Protein AF-X0WAD5-F1 (afdb_monomer_lite)

pLDDT: mean 84.79, std 13.1, range [37.0, 97.88]

Radius of gyration: 29.1 Å; chains: 1; bounding box: 69×42×78 Å

Sequence (259 aa):
EVLRYDKGRVKQIPCGVGRLNVRPGRWYQFKAAAVEQMILGKIWPANAEEPPWQLRLRTPDRRAGRVGLIAQDASRVEFRNVRILSGARVEALRRRMVGEREAHRMQLRRTITLQLKPTPFVHRTARGPARRIDLRTVARRKPEPVGGTLSIRFGDTSQTRTVKTSDFVDGVYPLLVPEPSAPTKLRVGFDTSIEKRLEARCRVEPVRKWTFYMTPHTHYDIGYTHPQDEVIERLSRDMDTAQQYCDQTADWPVESRYR

Secondary structure (DSSP, 8-state):
-EEEEETTEEEEE---SS-----TT--EEEEEEEETTEEEEEEEETTSPPPSP-EEEE-S------------SS------S-----THHHHHHHHHHHHHHHHHHHHHHHH-EEEEEEEEEEEEETTEEEEEEEE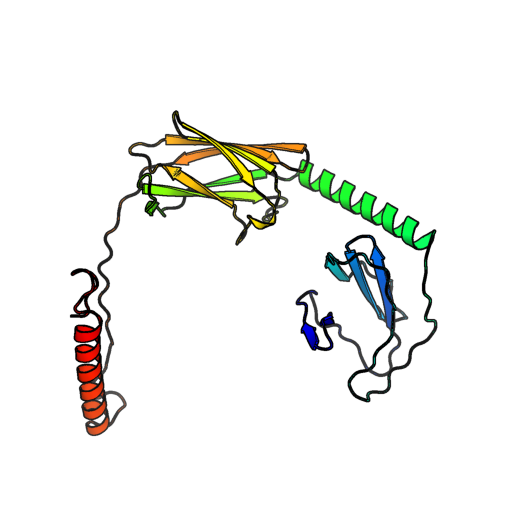EEEETTEE----EEEEEEETTEEEEEEE-GGG-BTTBEEEEEEPPSS-EEEEEEEEETTS-EEEEEEEEPPPPPPPPP--------TTSSS-HHHHHHHHHHHHHHHHHHHHHTTTS-GGGS--

InterPro domains:
  IPR011330 Glycoside hydrolase/deacetylase, beta/alpha-barrel [SSF88713] (200-247)

Organism: NCBI:txid412755

Foldseek 3Di:
DDWDQDPNDTDDDPWFDDDPPDDPPFDKDKDWDDAAQWIFIDIDGPPDDDDPTGTIDGHPDPDDDDDDDDDDPPDDDDDPPDDDDDDPVSVVVNVVVVVVVVVVLVLLLVFKAKDKDWDLDWDQDPVGTWTKIWIFIDGPNAGDQWWFKKWKDKAPDIDIDTDDSVCCPPRTNIDIDHQDPAWIKIKIWTCTPSRHIHIDIDIDGHDDDDDDQDADDDDDDQPDPDDNVVVVVVVVVVVVVLVVQQVVCVPPPPSPGRD

Structure (mmCIF, N/CA/C/O backbone):
data_AF-X0WAD5-F1
#
_entry.id   AF-X0WAD5-F1
#
loop_
_atom_site.group_PDB
_atom_site.id
_atom_site.type_symbol
_atom_site.label_atom_id
_atom_site.label_alt_id
_atom_site.label_comp_id
_atom_site.label_asym_id
_atom_site.label_entity_id
_atom_site.label_seq_id
_atom_site.pdbx_PDB_ins_code
_atom_site.Cartn_x
_atom_site.Cartn_y
_atom_site.Cartn_z
_atom_site.occupancy
_atom_site.B_iso_or_equiv
_atom_site.auth_seq_id
_atom_site.auth_comp_id
_atom_site.auth_asym_id
_atom_site.auth_atom_id
_atom_site.pdbx_PDB_model_num
ATOM 1 N N . GLU A 1 1 ? -23.877 2.023 10.053 1.00 47.06 1 GLU A N 1
ATOM 2 C CA . GLU A 1 1 ? -23.143 2.934 9.152 1.00 47.06 1 GLU A CA 1
ATOM 3 C C . GLU A 1 1 ? -22.900 4.243 9.883 1.00 47.06 1 GLU A C 1
ATOM 5 O O . GLU A 1 1 ? -23.770 4.651 10.644 1.00 47.06 1 GLU A O 1
ATOM 10 N N . VAL A 1 2 ? -21.723 4.855 9.743 1.00 47.31 2 VAL A N 1
ATOM 11 C CA . VAL A 1 2 ? -21.451 6.161 10.362 1.00 47.31 2 VAL A CA 1
ATOM 12 C C . VAL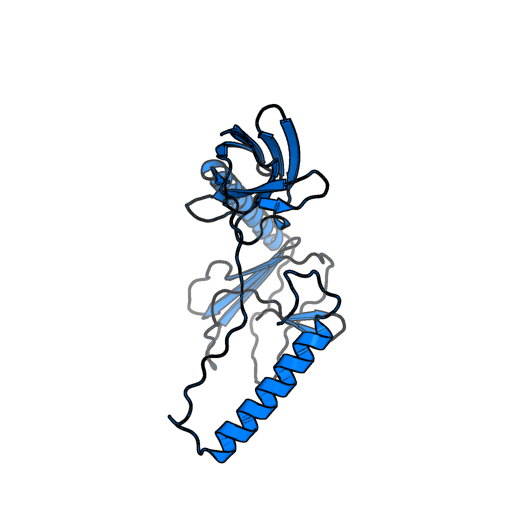 A 1 2 ? -21.715 7.236 9.324 1.00 47.31 2 VAL A C 1
ATOM 14 O O . VAL A 1 2 ? -21.087 7.253 8.266 1.00 47.31 2 VAL A O 1
ATOM 17 N N . LEU A 1 3 ? -22.647 8.129 9.631 1.00 53.28 3 LEU A N 1
ATOM 18 C CA . LEU A 1 3 ? -22.983 9.264 8.786 1.00 53.28 3 LEU A CA 1
ATOM 19 C C . LEU A 1 3 ? -22.221 10.489 9.292 1.00 53.28 3 LEU A C 1
ATOM 21 O O . LEU A 1 3 ? -22.352 10.871 10.455 1.00 53.28 3 LEU A O 1
ATOM 25 N N . ARG A 1 4 ? -21.420 11.114 8.429 1.00 47.03 4 ARG A N 1
ATOM 26 C CA . ARG A 1 4 ? -20.858 12.442 8.687 1.00 47.03 4 ARG A CA 1
ATOM 27 C C . ARG A 1 4 ? -21.721 13.470 7.981 1.00 47.03 4 ARG A C 1
ATOM 29 O O . ARG A 1 4 ? -21.827 13.444 6.762 1.00 47.03 4 ARG A O 1
ATOM 36 N N . TYR A 1 5 ? -22.287 14.395 8.738 1.00 46.84 5 TYR A N 1
ATOM 37 C CA . TYR A 1 5 ? -23.019 15.524 8.180 1.00 46.84 5 TYR A CA 1
ATOM 38 C C . TYR A 1 5 ? -22.043 16.680 7.946 1.00 46.84 5 TYR A C 1
ATOM 40 O O . TYR A 1 5 ? -21.378 17.136 8.874 1.00 46.84 5 TYR A O 1
ATOM 48 N N . ASP A 1 6 ? -21.920 17.123 6.699 1.00 44.12 6 ASP A N 1
ATOM 49 C CA . ASP A 1 6 ? -21.079 18.251 6.291 1.00 44.12 6 ASP A CA 1
ATOM 50 C C . ASP A 1 6 ? -21.943 19.205 5.461 1.00 44.12 6 ASP A C 1
ATOM 52 O O . ASP A 1 6 ? -22.484 18.809 4.428 1.00 44.12 6 ASP A O 1
ATOM 56 N N . LYS A 1 7 ? -22.144 20.435 5.954 1.00 53.06 7 LYS A N 1
ATOM 57 C CA . LYS A 1 7 ? -23.034 21.448 5.348 1.00 53.06 7 LYS A CA 1
ATOM 58 C C . LYS A 1 7 ? -24.441 20.917 5.010 1.00 53.06 7 LYS A C 1
ATOM 60 O O . LYS A 1 7 ? -24.961 21.156 3.926 1.00 53.06 7 LYS A O 1
ATOM 65 N N . GLY A 1 8 ? -25.038 20.146 5.921 1.00 43.25 8 GLY A N 1
ATOM 66 C CA . GLY A 1 8 ? -26.386 19.587 5.746 1.00 43.25 8 GLY A CA 1
ATOM 67 C C . GLY A 1 8 ? -26.482 18.389 4.792 1.00 43.25 8 GLY A C 1
ATOM 68 O O . GLY A 1 8 ? -27.574 17.866 4.602 1.00 43.25 8 GLY A O 1
ATOM 69 N N . ARG A 1 9 ? -25.369 17.909 4.218 1.00 37.00 9 ARG A N 1
ATOM 70 C CA . ARG A 1 9 ? -25.341 16.697 3.385 1.00 37.00 9 ARG A CA 1
ATOM 71 C C . ARG A 1 9 ? -24.736 15.520 4.141 1.00 37.00 9 ARG A C 1
ATOM 73 O O . ARG A 1 9 ? -23.703 15.656 4.800 1.00 37.00 9 ARG A O 1
ATOM 80 N N . VAL A 1 10 ? -25.371 14.356 4.012 1.00 41.31 10 VAL A N 1
ATOM 81 C CA . VAL A 1 10 ? -24.862 13.082 4.527 1.00 41.31 10 VAL A CA 1
ATOM 82 C C . VAL A 1 10 ? -23.692 12.629 3.656 1.00 41.31 10 VAL A C 1
ATOM 84 O O . VAL A 1 10 ? -23.857 12.366 2.470 1.00 41.31 10 VAL A O 1
ATOM 87 N N . LYS A 1 11 ? -22.505 12.509 4.247 1.00 46.09 11 LYS A N 1
ATOM 88 C CA . LYS A 1 11 ? -21.377 11.764 3.684 1.00 46.09 11 LYS A CA 1
ATOM 89 C C . LYS A 1 11 ? -21.250 10.451 4.447 1.00 46.09 11 LYS A C 1
ATOM 91 O O . LYS A 1 11 ? -20.988 10.442 5.651 1.00 46.09 11 LYS A O 1
ATOM 96 N N . GLN A 1 12 ? -21.463 9.344 3.748 1.00 45.22 12 GLN A N 1
ATOM 97 C CA . GLN A 1 12 ? -21.314 8.005 4.307 1.00 45.22 12 GLN A CA 1
ATOM 98 C C . GLN A 1 12 ? -19.826 7.743 4.572 1.00 45.22 12 GLN A C 1
ATOM 100 O O . GLN A 1 12 ? -18.990 7.968 3.696 1.00 45.22 12 GLN A O 1
ATOM 105 N N . ILE A 1 13 ? -19.477 7.304 5.782 1.00 47.50 13 ILE A N 1
ATOM 106 C CA . ILE A 1 13 ? -18.117 6.853 6.081 1.00 47.50 13 ILE A CA 1
ATOM 107 C C . ILE A 1 13 ? -18.117 5.318 6.062 1.00 47.50 13 ILE A C 1
ATOM 109 O O . ILE A 1 13 ? -18.780 4.705 6.908 1.00 47.50 13 ILE A O 1
ATOM 113 N N . PRO A 1 14 ? -17.379 4.676 5.137 1.00 42.91 14 PRO A N 1
ATOM 114 C CA . PRO A 1 14 ? -17.225 3.230 5.131 1.00 42.91 14 PRO A CA 1
ATOM 115 C C . PRO A 1 14 ? -16.307 2.827 6.288 1.00 42.91 14 PRO A C 1
ATOM 117 O O . PRO A 1 14 ? -15.083 2.858 6.185 1.00 42.91 14 PRO A O 1
ATOM 120 N N . CYS A 1 15 ? -16.886 2.484 7.434 1.00 43.97 15 CYS A N 1
ATOM 121 C CA . CYS A 1 15 ? -16.135 1.894 8.537 1.00 43.97 15 CYS A CA 1
ATOM 122 C C . CYS A 1 15 ? -17.030 1.012 9.415 1.00 43.97 15 CYS A C 1
ATOM 124 O O . CYS A 1 15 ? -18.004 1.479 10.008 1.00 43.97 15 CYS A O 1
ATOM 126 N N . GLY A 1 16 ? -16.654 -0.265 9.504 1.00 44.69 16 GLY A N 1
ATOM 127 C CA . GLY A 1 16 ? -17.266 -1.286 10.352 1.00 44.69 16 GLY A CA 1
ATOM 128 C C . GLY A 1 16 ? -17.241 -2.657 9.674 1.00 44.69 16 GLY A C 1
ATOM 129 O O . GLY A 1 16 ? -17.675 -2.789 8.535 1.00 44.69 16 GLY A O 1
ATOM 130 N N . VAL A 1 17 ? -16.724 -3.676 10.363 1.00 41.09 17 VAL A N 1
ATOM 131 C CA . VAL A 1 17 ? -16.872 -5.077 9.945 1.00 41.09 17 VAL A CA 1
ATOM 132 C C . VAL A 1 17 ? -18.192 -5.582 10.530 1.00 41.09 17 VAL A C 1
ATOM 134 O O . VAL A 1 17 ? -18.341 -5.621 11.748 1.00 41.09 17 VAL A O 1
ATOM 137 N N . GLY A 1 18 ? -19.139 -5.956 9.666 1.00 48.12 18 GLY A N 1
ATOM 138 C CA . GLY A 1 18 ? -20.384 -6.633 10.043 1.00 48.12 18 GLY A CA 1
ATOM 139 C C . GLY A 1 18 ? -21.646 -5.766 9.966 1.00 48.12 18 GLY A C 1
ATOM 140 O O . GLY A 1 18 ? -21.688 -4.634 10.448 1.00 48.12 18 GLY A O 1
ATOM 141 N N . ARG A 1 19 ? -22.713 -6.329 9.382 1.00 51.28 19 ARG A N 1
ATOM 142 C CA . ARG A 1 19 ? -24.077 -5.807 9.536 1.00 51.28 19 ARG A CA 1
ATOM 143 C C . ARG A 1 19 ? -24.474 -5.948 11.006 1.00 51.28 19 ARG A C 1
ATOM 145 O O . ARG A 1 19 ? -24.402 -7.038 11.571 1.00 51.28 19 ARG A O 1
ATOM 152 N N . LEU A 1 20 ? -24.890 -4.850 11.630 1.00 59.28 20 LEU A N 1
ATOM 153 C CA . LEU A 1 20 ? -25.487 -4.883 12.961 1.00 59.28 20 LEU A CA 1
ATOM 154 C C . LEU A 1 20 ? -26.857 -5.566 12.850 1.00 59.28 20 LEU A C 1
ATOM 156 O O . LEU A 1 20 ? -27.808 -4.955 12.375 1.00 59.28 20 LEU A O 1
ATOM 160 N N . ASN A 1 21 ? -26.952 -6.835 13.260 1.00 64.06 21 ASN A N 1
ATOM 161 C CA . ASN A 1 21 ? -28.200 -7.613 13.297 1.00 64.06 21 ASN A CA 1
ATOM 162 C C . ASN A 1 21 ? -29.118 -7.139 14.444 1.00 64.06 21 ASN A C 1
ATOM 164 O O . ASN A 1 21 ? -29.381 -7.862 15.410 1.00 64.06 21 ASN A O 1
ATOM 168 N N . VAL A 1 22 ? -29.578 -5.891 14.361 1.00 74.75 22 VAL A N 1
ATOM 169 C CA . VAL A 1 22 ? -30.567 -5.315 15.276 1.00 74.75 22 VAL A CA 1
ATOM 170 C C . VAL A 1 22 ? -31.945 -5.860 14.900 1.00 74.75 22 VAL A C 1
ATOM 172 O O . VAL A 1 22 ? -32.314 -5.863 13.730 1.00 74.75 22 VAL A O 1
ATOM 175 N N . ARG A 1 23 ? -32.700 -6.351 15.885 1.00 78.50 23 ARG A N 1
ATOM 176 C CA . ARG A 1 23 ? -34.057 -6.875 15.702 1.00 78.50 23 ARG A CA 1
ATOM 177 C C . ARG A 1 23 ? -35.067 -5.921 16.346 1.00 78.50 23 ARG A C 1
ATOM 179 O O . ARG A 1 23 ? -34.831 -5.514 17.488 1.00 78.50 23 ARG A O 1
ATOM 186 N N . PRO A 1 24 ? -36.183 -5.597 15.670 1.00 82.56 24 PRO A N 1
ATOM 187 C CA . PRO A 1 24 ? -37.273 -4.834 16.271 1.00 82.56 24 PRO A CA 1
ATOM 188 C C . PRO A 1 24 ? -37.770 -5.462 17.582 1.00 82.56 24 PRO A C 1
ATOM 190 O O . PRO A 1 24 ? -37.699 -6.679 17.766 1.00 82.56 24 PRO A O 1
ATOM 193 N N . GLY A 1 25 ? -38.254 -4.629 18.506 1.00 85.50 25 GLY A N 1
ATOM 194 C CA . GLY A 1 25 ? -38.826 -5.079 19.783 1.00 85.50 25 GLY A CA 1
ATOM 195 C C . GLY A 1 25 ? -37.815 -5.570 20.829 1.00 85.50 25 GLY A C 1
ATOM 196 O O . GLY A 1 25 ? -38.220 -6.060 21.879 1.00 85.50 25 GLY A O 1
ATOM 197 N N . ARG A 1 26 ? -36.504 -5.446 20.581 1.00 87.38 26 ARG A N 1
ATOM 198 C CA . ARG A 1 26 ? -35.456 -5.783 21.557 1.00 87.38 26 ARG A CA 1
ATOM 199 C C . ARG A 1 26 ? -34.723 -4.543 22.050 1.00 87.38 26 ARG A C 1
ATOM 201 O O . ARG A 1 26 ? -34.472 -3.613 21.290 1.00 87.38 26 ARG A O 1
ATOM 208 N N . TRP A 1 27 ? -34.325 -4.570 23.319 1.00 90.81 27 TRP A N 1
ATOM 209 C CA . TRP A 1 27 ? -33.474 -3.540 23.906 1.00 90.81 27 TRP A CA 1
ATOM 210 C C . TRP A 1 27 ? -32.004 -3.779 23.578 1.00 90.81 27 TRP A C 1
ATOM 212 O O . TRP A 1 27 ? -31.492 -4.897 23.688 1.00 90.81 27 TRP A O 1
ATOM 222 N N . TYR A 1 28 ? -31.316 -2.694 23.239 1.00 89.56 28 TYR A N 1
ATOM 223 C CA . TYR A 1 28 ? -29.885 -2.674 22.971 1.00 89.56 28 TYR A CA 1
ATOM 224 C C . TYR A 1 28 ? -29.211 -1.626 23.851 1.00 89.56 28 TYR A C 1
ATOM 226 O O . TYR A 1 28 ? -29.763 -0.555 24.100 1.00 89.56 28 TYR A O 1
ATOM 234 N N . GLN A 1 29 ? -28.002 -1.931 24.307 1.00 90.19 29 GLN A N 1
ATOM 235 C CA . GLN A 1 29 ? -27.114 -0.958 24.922 1.00 90.19 29 GLN A CA 1
ATOM 236 C C . GLN A 1 29 ? -26.198 -0.374 23.853 1.00 90.19 29 GLN A C 1
ATOM 238 O O . GLN A 1 29 ? -25.637 -1.101 23.034 1.00 90.19 29 GLN A O 1
ATOM 243 N N . PHE A 1 30 ? -26.042 0.946 23.875 1.00 89.06 30 PHE A N 1
ATOM 244 C CA . PHE A 1 30 ? -25.146 1.684 22.996 1.00 89.06 30 PHE A CA 1
ATOM 245 C C . PHE A 1 30 ? -24.159 2.483 23.838 1.00 89.06 30 PHE A C 1
ATOM 247 O O . PHE A 1 30 ? -24.535 3.144 24.808 1.00 89.06 30 PHE A O 1
ATOM 254 N N . LYS A 1 31 ? -22.886 2.444 23.450 1.00 88.75 31 LYS A N 1
ATOM 255 C CA . LYS A 1 31 ? -21.839 3.266 24.052 1.00 88.75 31 LYS A CA 1
ATOM 256 C C . LYS A 1 31 ? -21.021 3.897 22.940 1.00 88.75 31 LYS A C 1
ATOM 258 O O . LYS A 1 31 ? -20.493 3.195 22.078 1.00 88.75 31 LYS A O 1
ATOM 263 N N . ALA A 1 32 ? -20.884 5.214 22.999 1.00 88.69 32 ALA A N 1
ATOM 264 C CA . ALA A 1 32 ? -19.974 5.967 22.157 1.00 88.69 32 ALA A CA 1
ATOM 265 C C . ALA A 1 32 ? -19.076 6.852 23.013 1.00 88.69 32 ALA A C 1
ATOM 267 O O . ALA A 1 32 ? -19.468 7.303 24.089 1.00 88.69 32 ALA A O 1
ATOM 268 N N . ALA A 1 33 ? -17.862 7.082 22.531 1.00 86.44 33 ALA A N 1
ATOM 269 C CA . ALA A 1 33 ? -16.912 7.968 23.177 1.00 86.44 33 ALA A CA 1
ATOM 270 C C . ALA A 1 33 ? -16.134 8.760 22.130 1.00 86.44 33 ALA A C 1
ATOM 272 O O . ALA A 1 33 ? -15.650 8.191 21.154 1.00 86.44 33 ALA A O 1
ATOM 273 N N . ALA A 1 34 ? -15.985 10.060 22.365 1.00 85.56 34 ALA A N 1
ATOM 274 C CA . ALA A 1 34 ? -15.072 10.916 21.624 1.00 85.56 34 ALA A CA 1
ATOM 275 C C . ALA A 1 34 ? -13.860 11.201 22.517 1.00 85.56 34 ALA A C 1
ATOM 277 O O . ALA A 1 34 ? -13.979 11.858 23.550 1.00 85.56 34 ALA A O 1
ATOM 278 N N . VAL A 1 35 ? -12.700 10.667 22.143 1.00 82.44 35 VAL A N 1
ATOM 279 C CA . VAL A 1 35 ? -11.446 10.840 22.881 1.00 82.44 35 VAL A CA 1
ATOM 280 C C . VAL A 1 35 ? -10.390 11.347 21.909 1.00 82.44 35 VAL A C 1
ATOM 282 O O . VAL A 1 35 ? -9.968 10.632 21.002 1.00 82.44 35 VAL A O 1
ATOM 285 N N . GLU A 1 36 ? -9.957 12.593 22.104 1.00 81.44 36 GLU A N 1
ATOM 286 C CA . GLU A 1 36 ? -8.996 13.283 21.232 1.00 81.44 36 GLU A CA 1
ATOM 287 C C . GLU A 1 36 ? -9.480 13.369 19.774 1.00 81.44 36 GLU A C 1
ATOM 289 O O . GLU A 1 36 ? -10.379 14.142 19.471 1.00 81.44 36 GLU A O 1
ATOM 294 N N . GLN A 1 37 ? -8.865 12.597 18.875 1.00 83.50 37 GLN A N 1
ATOM 295 C CA . GLN A 1 37 ? -9.204 12.489 17.456 1.00 83.50 37 GLN A CA 1
ATOM 296 C C . GLN A 1 37 ? -9.945 11.185 17.143 1.00 83.50 37 GLN A C 1
ATOM 298 O O . GLN A 1 37 ? -10.082 10.832 15.978 1.00 83.50 37 GLN A O 1
ATOM 303 N N . MET A 1 38 ? -10.355 10.408 18.146 1.00 82.62 38 MET A N 1
ATOM 304 C CA . MET A 1 38 ? -10.996 9.111 17.945 1.00 82.62 38 MET A CA 1
ATOM 305 C C . MET A 1 38 ? -12.450 9.149 18.392 1.00 82.62 38 MET A C 1
ATOM 307 O O . MET A 1 38 ? -12.748 9.511 19.527 1.00 82.62 38 MET A O 1
ATOM 311 N N . ILE A 1 39 ? -13.337 8.694 17.515 1.00 86.31 39 ILE A N 1
ATOM 312 C CA . ILE A 1 39 ? -14.713 8.337 17.837 1.00 86.31 39 ILE A CA 1
ATOM 313 C C . ILE A 1 39 ? -14.770 6.816 17.935 1.00 86.31 39 ILE A C 1
ATOM 315 O O . ILE A 1 39 ? -14.427 6.095 16.995 1.00 86.31 39 ILE A O 1
ATOM 319 N N . LEU A 1 40 ? -15.180 6.334 19.097 1.00 84.25 40 LEU A N 1
ATOM 320 C CA . LEU A 1 40 ? -15.399 4.928 19.382 1.00 84.25 40 LEU A CA 1
ATOM 321 C C . LEU A 1 40 ? -16.894 4.676 19.501 1.00 84.25 40 LEU A C 1
ATOM 323 O O . LEU A 1 40 ? -17.618 5.501 20.057 1.00 84.25 40 LEU A O 1
ATOM 327 N N . GLY A 1 41 ? -17.347 3.528 19.013 1.00 86.31 41 GLY A N 1
ATOM 328 C CA . GLY A 1 41 ? -18.746 3.129 19.101 1.00 86.31 41 GLY A CA 1
ATOM 329 C C . GLY A 1 41 ? -18.893 1.628 19.285 1.00 86.31 41 GLY A C 1
ATOM 330 O O . GLY A 1 41 ? -18.064 0.843 18.817 1.00 86.31 41 GLY A O 1
ATOM 331 N N . LYS A 1 42 ? -19.945 1.231 19.989 1.00 85.44 42 LYS A N 1
ATOM 332 C CA . LYS A 1 42 ? -20.390 -0.157 20.082 1.00 85.44 42 LYS A CA 1
ATOM 333 C C . LYS A 1 42 ? -21.853 -0.229 20.484 1.00 85.44 42 LYS A C 1
ATOM 335 O O . LYS A 1 42 ? -22.358 0.647 21.189 1.00 85.44 42 LYS A O 1
ATOM 340 N N . ILE A 1 43 ? -22.499 -1.297 20.047 1.00 86.88 43 ILE A N 1
ATOM 341 C CA . ILE A 1 43 ? -23.882 -1.620 20.369 1.00 86.88 43 ILE A CA 1
ATOM 342 C C . ILE A 1 43 ? -24.016 -3.132 20.568 1.00 86.88 43 ILE A C 1
ATOM 344 O O . ILE A 1 43 ? -23.361 -3.919 19.881 1.00 86.88 43 ILE A O 1
ATOM 348 N N . TRP A 1 44 ? -24.827 -3.545 21.535 1.00 87.25 44 TRP A N 1
ATOM 349 C CA . TRP A 1 44 ? -25.046 -4.956 21.854 1.00 87.25 44 TRP A CA 1
ATOM 350 C C . TRP A 1 44 ? -26.420 -5.170 22.504 1.00 87.25 44 TRP A C 1
ATOM 352 O O . TRP A 1 44 ? -27.010 -4.203 22.992 1.00 87.25 44 TRP A O 1
ATOM 362 N N . PRO A 1 45 ? -26.978 -6.395 22.487 1.00 87.81 45 PRO A N 1
ATOM 363 C CA . PRO A 1 45 ? -28.227 -6.699 23.186 1.00 87.81 45 PRO A CA 1
ATOM 364 C C . PRO A 1 45 ? -28.132 -6.373 24.680 1.00 87.81 45 PRO A C 1
ATOM 366 O O . PRO A 1 45 ? -27.108 -6.636 25.305 1.00 87.81 45 PRO A O 1
ATOM 369 N N . ALA A 1 46 ? -29.196 -5.827 25.272 1.00 88.88 46 ALA A N 1
ATOM 370 C CA . ALA A 1 46 ? -29.160 -5.361 26.662 1.00 88.88 46 ALA A CA 1
ATOM 371 C C . ALA A 1 46 ? -28.916 -6.468 27.705 1.00 88.88 46 ALA A C 1
ATOM 373 O O . ALA A 1 46 ? -28.503 -6.160 28.819 1.00 88.88 46 ALA A O 1
ATOM 374 N N . ASN A 1 47 ? -29.158 -7.725 27.334 1.00 89.12 47 ASN A N 1
ATOM 375 C CA . ASN A 1 47 ? -28.950 -8.925 28.141 1.00 89.12 47 ASN A CA 1
ATOM 376 C C . ASN A 1 47 ? -27.642 -9.673 27.816 1.00 89.12 47 ASN A C 1
ATOM 378 O O . ASN A 1 47 ? -27.463 -10.798 28.270 1.00 89.12 47 ASN A O 1
ATOM 382 N N . ALA A 1 48 ? -26.758 -9.089 27.004 1.00 86.38 48 ALA A N 1
ATOM 383 C CA . ALA A 1 48 ? -25.474 -9.676 26.640 1.00 86.38 48 ALA A CA 1
ATOM 384 C C . ALA A 1 48 ? -24.306 -8.947 27.319 1.00 86.38 48 ALA A C 1
ATOM 386 O O . ALA A 1 48 ? -24.428 -7.794 27.745 1.00 86.38 48 ALA A O 1
ATOM 387 N N . GLU A 1 49 ? -23.155 -9.616 27.380 1.00 84.56 49 GLU A N 1
ATOM 388 C CA . GLU A 1 49 ? -21.915 -9.026 27.879 1.00 84.56 49 GLU A CA 1
ATOM 389 C C . GLU A 1 49 ? -21.439 -7.876 26.972 1.00 84.56 49 GLU A C 1
ATOM 391 O O . GLU A 1 49 ? -21.605 -7.909 25.748 1.00 84.56 49 GLU A O 1
ATOM 396 N N . GLU A 1 50 ? -20.858 -6.835 27.575 1.00 85.12 50 GLU A N 1
ATOM 397 C CA . GLU A 1 50 ? -20.373 -5.662 26.849 1.00 85.12 50 GLU A CA 1
ATOM 398 C C . GLU A 1 50 ? -19.183 -6.038 25.940 1.00 85.12 50 GLU A C 1
ATOM 400 O O . GLU A 1 50 ? -18.108 -6.374 26.442 1.00 85.12 50 GLU A O 1
ATOM 405 N N . PRO A 1 51 ? -19.303 -5.914 24.604 1.00 78.94 51 PRO A N 1
ATOM 406 C CA . PRO A 1 51 ? -18.232 -6.304 23.702 1.00 78.94 51 PRO A CA 1
ATOM 407 C C . PRO A 1 51 ? -17.084 -5.277 23.696 1.00 78.94 51 PRO A C 1
ATOM 409 O O . PRO A 1 51 ? -17.241 -4.121 24.134 1.00 78.94 51 PRO A O 1
ATOM 412 N N . PRO A 1 52 ? -15.928 -5.644 23.110 1.00 76.94 52 PRO A N 1
ATOM 413 C CA . PRO A 1 52 ? -14.908 -4.683 22.706 1.00 76.94 52 PRO A CA 1
ATOM 414 C C . PRO A 1 52 ? -15.468 -3.594 21.775 1.00 76.94 52 PRO A C 1
ATOM 416 O O . PRO A 1 52 ? -16.555 -3.714 21.209 1.00 76.94 52 PRO A O 1
ATOM 419 N N . TRP A 1 53 ? -14.717 -2.505 21.596 1.00 81.31 53 TRP A N 1
ATOM 420 C CA . TRP A 1 53 ? -15.089 -1.441 20.658 1.00 81.31 53 TRP A CA 1
ATOM 421 C C . TRP A 1 53 ? -15.216 -1.983 19.228 1.00 81.31 53 TRP A C 1
ATOM 423 O O . TRP A 1 53 ? -14.227 -2.437 18.657 1.00 81.31 53 TRP A O 1
ATOM 433 N N . GLN A 1 54 ? -16.422 -1.901 18.662 1.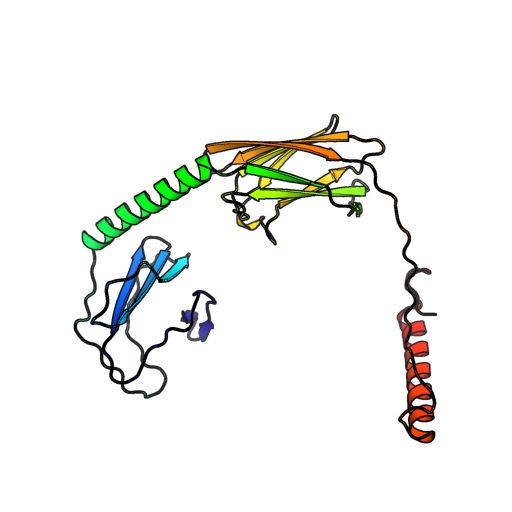00 77.38 54 GLN A N 1
ATOM 434 C CA . GLN A 1 54 ? -16.754 -2.401 17.322 1.00 77.38 54 GLN A CA 1
ATOM 435 C C . GLN A 1 54 ? -16.420 -1.374 16.230 1.00 77.38 54 GLN A C 1
ATOM 437 O O . GLN A 1 54 ? -16.039 -1.734 15.120 1.00 77.38 54 GLN A O 1
ATOM 442 N N . LEU A 1 55 ? -16.543 -0.084 16.555 1.00 77.75 55 LEU A N 1
ATOM 443 C CA . LEU A 1 55 ? -16.260 1.037 15.668 1.00 77.75 55 LEU A CA 1
ATOM 444 C C . LEU A 1 55 ? -15.096 1.860 16.219 1.00 77.75 55 LEU A C 1
ATOM 446 O O . LEU A 1 55 ? -15.087 2.241 17.392 1.00 77.75 55 LEU A O 1
ATOM 450 N N . ARG A 1 56 ? -14.147 2.180 15.337 1.00 81.19 56 ARG A N 1
ATOM 451 C CA . ARG A 1 56 ? -13.055 3.123 15.585 1.00 81.19 56 ARG A CA 1
ATOM 452 C C . ARG A 1 56 ? -12.925 4.042 14.374 1.00 81.19 56 ARG A C 1
ATOM 454 O O . ARG A 1 56 ? -12.551 3.585 13.300 1.00 81.19 56 ARG A O 1
ATOM 461 N N . LEU A 1 57 ? -13.223 5.323 14.549 1.00 78.75 57 LEU A N 1
ATOM 462 C CA . LEU A 1 57 ? -13.142 6.336 13.501 1.00 78.75 57 LEU A CA 1
ATOM 463 C C . LEU A 1 57 ? -12.194 7.451 13.934 1.00 78.75 57 LEU A C 1
ATOM 465 O O . LEU A 1 57 ? -12.288 7.938 15.058 1.00 78.75 57 LEU A O 1
ATOM 469 N N . ARG A 1 58 ? -11.305 7.885 13.039 1.00 80.06 58 ARG A N 1
ATOM 470 C CA . ARG A 1 58 ? -10.462 9.058 13.280 1.00 80.06 58 ARG A CA 1
ATOM 471 C C . ARG A 1 58 ? -11.149 10.311 12.735 1.00 80.06 58 ARG A C 1
ATOM 473 O O . ARG A 1 58 ? -11.462 10.371 11.551 1.00 80.06 58 ARG A O 1
ATOM 480 N N . THR A 1 59 ? -11.363 11.307 13.588 1.00 79.25 59 THR A N 1
ATOM 481 C CA . THR A 1 59 ? -11.877 12.632 13.229 1.00 79.25 59 THR A CA 1
ATOM 482 C C . THR A 1 59 ? -10.782 13.686 13.420 1.00 79.25 59 THR A C 1
ATOM 484 O O . THR A 1 59 ? -10.198 13.773 14.503 1.00 79.25 59 THR A O 1
ATOM 487 N N . PRO A 1 60 ? -10.457 14.484 12.386 1.00 73.50 60 PRO A N 1
ATOM 488 C CA . PRO A 1 60 ? -9.519 15.592 12.533 1.00 73.50 60 PRO A CA 1
ATOM 489 C C . PRO A 1 60 ? -10.137 16.769 13.301 1.00 73.50 60 PRO A C 1
ATOM 491 O O . PRO A 1 60 ? -9.399 17.540 13.911 1.00 73.50 60 PRO A O 1
ATOM 494 N N . ASP A 1 61 ? -11.469 16.900 13.298 1.00 78.81 61 ASP A N 1
ATOM 495 C CA . ASP A 1 61 ? -12.163 17.942 14.053 1.00 78.81 61 ASP A CA 1
ATOM 496 C C . ASP A 1 61 ? -12.234 17.556 15.533 1.00 78.81 61 ASP A C 1
ATOM 498 O O . ASP A 1 61 ? -12.748 16.490 15.884 1.00 78.81 61 ASP A O 1
ATOM 502 N N . ARG A 1 62 ? -11.683 18.428 16.380 1.00 79.75 62 ARG A N 1
ATOM 503 C CA . ARG A 1 62 ? -11.595 18.268 17.838 1.00 79.75 62 ARG A CA 1
ATOM 504 C C . ARG A 1 62 ? -12.504 19.243 18.586 1.00 79.75 62 ARG A C 1
ATOM 506 O O . ARG A 1 62 ? -12.437 19.303 19.812 1.00 79.75 62 ARG A O 1
ATOM 513 N N . ARG A 1 63 ? -13.295 20.049 17.872 1.00 81.88 63 ARG A N 1
ATOM 514 C CA . ARG A 1 63 ? -14.169 21.045 18.494 1.00 81.88 63 ARG A CA 1
ATOM 515 C C . ARG A 1 63 ? -15.272 20.354 19.285 1.00 81.88 63 ARG A C 1
ATOM 517 O O . ARG A 1 63 ? -15.851 19.364 18.838 1.00 81.88 63 ARG A O 1
ATOM 524 N N . ALA A 1 64 ? -15.565 20.896 20.465 1.00 80.50 64 ALA A N 1
ATOM 525 C CA . ALA A 1 64 ? -16.743 20.496 21.215 1.00 80.50 64 ALA A CA 1
ATOM 526 C C . ALA A 1 64 ? -17.997 20.845 20.403 1.00 80.50 64 ALA A C 1
ATOM 528 O O . ALA A 1 64 ? -18.067 21.893 19.761 1.00 80.50 64 ALA A O 1
ATOM 529 N N . GLY A 1 65 ? -18.982 19.956 20.429 1.00 81.88 65 GLY A N 1
ATOM 530 C CA . GLY A 1 65 ? -20.210 20.103 19.665 1.00 81.88 65 GLY A CA 1
ATOM 531 C C . GLY A 1 65 ? -21.395 19.501 20.399 1.00 81.88 65 GLY A C 1
ATOM 532 O O . GLY A 1 65 ? -21.247 18.833 21.424 1.00 81.88 65 GLY A O 1
ATOM 533 N N . ARG A 1 66 ? -22.589 19.751 19.863 1.00 82.50 66 ARG A N 1
ATOM 534 C CA . ARG A 1 66 ? -23.818 19.146 20.376 1.00 82.50 66 ARG A CA 1
ATOM 535 C C . ARG A 1 66 ? -23.858 17.668 19.995 1.00 82.50 66 ARG A C 1
ATOM 537 O O . ARG A 1 66 ? -23.455 17.293 18.896 1.00 82.50 66 ARG A O 1
ATOM 544 N N . VAL A 1 67 ? -24.376 16.848 20.901 1.00 82.44 67 VAL A N 1
ATOM 545 C CA . VAL A 1 67 ? -24.685 15.437 20.652 1.00 82.44 67 VAL A CA 1
ATOM 546 C C . VAL A 1 67 ? -26.200 15.304 20.626 1.00 82.44 67 VAL A C 1
ATOM 548 O O . VAL A 1 67 ? -26.880 15.869 21.480 1.00 82.44 67 VAL A O 1
ATOM 551 N N . GLY A 1 68 ? -26.722 14.580 19.642 1.00 82.75 68 GLY A N 1
ATOM 552 C CA . GLY A 1 68 ? -28.153 14.357 19.474 1.00 82.75 68 GLY A CA 1
ATOM 553 C C . GLY A 1 68 ? -28.451 12.915 19.087 1.00 82.75 68 GLY A C 1
ATOM 554 O O . GLY A 1 68 ? -27.577 12.193 18.605 1.00 82.75 68 GLY A O 1
ATOM 555 N N . LEU A 1 69 ? -29.698 12.515 19.312 1.00 83.50 69 LEU A N 1
ATOM 556 C CA . LEU A 1 69 ? -30.268 11.257 18.844 1.00 83.50 69 LEU A CA 1
ATOM 557 C C . LEU A 1 69 ? -31.196 11.589 17.677 1.00 83.50 69 LEU A C 1
ATOM 559 O O . LEU A 1 69 ? -31.969 12.540 17.765 1.00 83.50 69 LEU A O 1
ATOM 563 N N . ILE A 1 70 ? -31.082 10.846 16.580 1.00 80.94 70 ILE A N 1
ATOM 564 C CA . ILE A 1 70 ? -31.818 11.109 15.340 1.00 80.94 70 ILE A CA 1
ATOM 565 C C . ILE A 1 70 ? -32.542 9.823 14.932 1.00 80.94 70 ILE A C 1
ATOM 567 O O . ILE A 1 70 ? -31.940 8.750 14.961 1.00 80.94 70 ILE A O 1
ATOM 571 N N . ALA A 1 71 ? -33.808 9.948 14.533 1.00 77.50 71 ALA A N 1
ATOM 572 C CA . ALA A 1 71 ? -34.580 8.930 13.819 1.00 77.50 71 ALA A CA 1
ATOM 573 C C . ALA A 1 71 ? -34.912 9.497 12.428 1.00 77.50 71 ALA A C 1
ATOM 575 O O . ALA A 1 71 ? -35.396 10.624 12.340 1.00 77.50 71 ALA A O 1
ATOM 576 N N . GLN A 1 72 ? -34.573 8.780 11.352 1.00 67.62 72 GLN A N 1
ATOM 577 C CA . GLN A 1 72 ? -34.514 9.354 9.996 1.00 67.62 72 GLN A CA 1
ATOM 578 C C . GLN A 1 72 ? -35.663 8.899 9.070 1.00 67.62 72 GLN A C 1
ATOM 580 O O . GLN A 1 72 ? -35.792 9.417 7.968 1.00 67.62 72 GLN A O 1
ATOM 585 N N . ASP A 1 73 ? -36.517 7.969 9.495 1.00 70.81 73 ASP A N 1
ATOM 586 C CA . ASP A 1 73 ? -37.413 7.210 8.606 1.00 70.81 73 ASP A CA 1
ATOM 587 C C . ASP A 1 73 ? -38.845 7.038 9.150 1.00 70.81 73 ASP A C 1
ATOM 589 O O . ASP A 1 73 ? -39.536 6.095 8.782 1.00 70.81 73 ASP A O 1
ATOM 593 N N . ALA A 1 74 ? -39.291 7.926 10.047 1.00 70.38 74 ALA A N 1
ATOM 594 C CA . ALA A 1 74 ? -40.583 7.843 10.749 1.00 70.38 74 ALA A CA 1
ATOM 595 C C . ALA A 1 74 ? -40.809 6.544 11.561 1.00 70.38 74 ALA A C 1
ATOM 597 O O . ALA A 1 74 ? -41.860 6.381 12.185 1.00 70.38 74 ALA A O 1
ATOM 598 N N . SER A 1 75 ? -39.816 5.653 11.633 1.00 76.12 75 SER A N 1
ATOM 599 C CA . SER A 1 75 ? -39.840 4.486 12.504 1.00 76.12 75 SER A CA 1
ATOM 600 C C . SER A 1 75 ? -39.842 4.927 13.966 1.00 76.12 75 SER A C 1
ATOM 602 O O . SER A 1 75 ? -39.080 5.805 14.384 1.00 76.12 75 SER A O 1
ATOM 604 N N . ARG A 1 76 ? -40.678 4.284 14.787 1.00 82.12 76 ARG A N 1
ATOM 605 C CA . ARG A 1 76 ? -40.676 4.514 16.235 1.00 82.12 76 ARG A CA 1
ATOM 606 C C . ARG A 1 76 ? -39.382 3.967 16.836 1.00 82.12 76 ARG A C 1
ATOM 608 O O . ARG A 1 76 ? -39.153 2.759 16.833 1.00 82.12 76 ARG A O 1
ATOM 615 N N . VAL A 1 77 ? -38.572 4.854 17.407 1.00 83.75 77 VAL A N 1
ATOM 616 C CA . VAL A 1 77 ? -37.363 4.500 18.159 1.00 83.75 77 VAL A CA 1
ATOM 617 C C . VAL A 1 77 ? -37.514 4.983 19.595 1.00 83.75 77 VAL A C 1
ATOM 619 O O . VAL A 1 77 ? -37.810 6.151 19.837 1.00 83.75 77 VAL A O 1
ATOM 622 N N . GLU A 1 78 ? -37.298 4.087 20.556 1.00 89.19 78 GLU A N 1
ATOM 623 C CA . GLU A 1 78 ? -37.311 4.428 21.978 1.00 89.19 78 GLU A CA 1
ATOM 624 C C . GLU A 1 78 ? -35.893 4.474 22.540 1.00 89.19 78 GLU A C 1
ATOM 626 O O . GLU A 1 78 ? -35.104 3.544 22.371 1.00 89.19 78 GLU A O 1
ATOM 631 N N . PHE A 1 79 ? -35.594 5.540 23.279 1.00 89.31 79 PHE A N 1
ATOM 632 C CA . PHE A 1 79 ? -34.343 5.692 24.011 1.00 89.31 79 PHE A CA 1
ATOM 633 C C . PHE A 1 79 ? -34.637 5.756 25.507 1.00 89.31 79 PHE A C 1
ATOM 635 O O . PHE A 1 79 ? -35.536 6.471 25.945 1.00 89.31 79 PHE A O 1
ATOM 642 N N . ARG A 1 80 ? -33.862 5.022 26.308 1.00 90.81 80 ARG A N 1
ATOM 643 C CA . ARG A 1 80 ? -33.953 5.037 27.775 1.00 90.81 80 ARG A CA 1
ATOM 644 C C . ARG A 1 80 ? -32.564 5.138 28.383 1.00 90.81 80 ARG A C 1
ATOM 646 O O . ARG A 1 80 ? -31.587 4.711 27.773 1.00 90.81 80 ARG A O 1
ATOM 653 N N . ASN A 1 81 ? -32.487 5.685 29.597 1.00 89.12 81 ASN A N 1
ATOM 654 C CA . ASN A 1 81 ? -31.245 5.798 30.371 1.00 89.12 81 ASN A CA 1
ATOM 655 C C . ASN A 1 81 ? -30.093 6.489 29.616 1.00 89.12 81 ASN A C 1
ATOM 657 O O . ASN A 1 81 ? -28.928 6.119 29.770 1.00 89.12 81 ASN A O 1
ATOM 661 N N . VAL A 1 82 ? -30.410 7.504 28.809 1.00 89.00 82 VAL A N 1
ATOM 662 C CA . VAL A 1 82 ? -29.405 8.275 28.072 1.00 89.00 82 VAL A CA 1
ATOM 663 C C . VAL A 1 82 ? -28.582 9.090 29.064 1.00 89.00 82 VAL A C 1
ATOM 665 O O . VAL A 1 82 ? -29.116 9.901 29.817 1.00 89.00 82 VAL A O 1
ATOM 668 N N . ARG A 1 83 ? -27.268 8.859 29.081 1.00 88.19 83 ARG A N 1
ATOM 669 C CA . ARG A 1 83 ? -26.326 9.559 29.959 1.00 88.19 83 ARG A CA 1
ATOM 670 C C . ARG A 1 83 ? -25.142 10.054 29.150 1.00 88.19 83 ARG A C 1
ATOM 672 O O . ARG A 1 83 ? -24.556 9.298 28.378 1.00 88.19 83 ARG A O 1
ATOM 679 N N . ILE A 1 84 ? -24.760 11.303 29.385 1.00 85.56 84 ILE A N 1
ATOM 680 C CA . ILE A 1 84 ? -23.529 11.882 28.855 1.00 85.56 84 ILE A CA 1
ATOM 681 C C . ILE A 1 84 ? -22.525 11.906 29.999 1.00 85.56 84 ILE A C 1
ATOM 683 O O . ILE A 1 84 ? -22.788 12.460 31.063 1.00 85.56 84 ILE A O 1
ATOM 687 N N . LEU A 1 85 ? -21.391 11.243 29.796 1.00 83.12 85 LEU A N 1
ATOM 688 C CA . LEU A 1 85 ? -20.330 11.148 30.790 1.00 83.12 85 LEU A CA 1
ATOM 689 C C . LEU A 1 85 ? -19.165 12.027 30.344 1.00 83.12 85 LEU A C 1
ATOM 691 O O . LEU A 1 85 ? -18.680 11.889 29.222 1.00 83.12 85 LEU A O 1
ATOM 695 N N . SER A 1 86 ? -18.710 12.903 31.233 1.00 80.75 86 SER A N 1
ATOM 696 C CA . SER A 1 86 ? -17.571 13.801 31.030 1.00 80.75 86 SER A CA 1
ATOM 697 C C . SER A 1 86 ? -16.572 13.679 32.192 1.00 80.75 86 SER A C 1
ATOM 699 O O . SER A 1 86 ? -16.778 12.904 33.132 1.00 80.75 86 SER A O 1
ATOM 701 N N . GLY A 1 87 ? -15.441 14.383 32.104 1.00 81.75 87 GLY A N 1
ATOM 702 C CA . GLY A 1 87 ? -14.441 14.432 33.174 1.00 81.75 87 GLY A CA 1
ATOM 703 C C . GLY A 1 87 ? -13.797 13.073 33.469 1.00 81.75 87 GLY A C 1
ATOM 704 O O . GLY A 1 87 ? -13.281 12.410 32.567 1.00 81.75 87 GLY A O 1
ATOM 705 N N . ALA A 1 88 ? -13.844 12.637 34.731 1.00 81.69 88 ALA A N 1
ATOM 706 C CA . ALA A 1 88 ? -13.077 11.496 35.245 1.00 81.69 88 ALA A CA 1
ATOM 707 C C . ALA A 1 88 ? -13.264 10.182 34.460 1.00 81.69 88 ALA A C 1
ATOM 709 O O . ALA A 1 88 ? -12.308 9.426 34.283 1.00 81.69 88 ALA A O 1
ATOM 710 N N . ARG A 1 89 ? -14.470 9.903 33.942 1.00 77.44 89 ARG A N 1
ATOM 711 C CA . ARG A 1 89 ? -14.727 8.688 33.142 1.00 77.44 89 ARG A CA 1
ATOM 712 C C . ARG A 1 89 ? -14.118 8.759 31.741 1.00 77.44 89 ARG A C 1
ATOM 714 O O . ARG A 1 89 ? -13.645 7.743 31.235 1.00 77.44 89 ARG A O 1
ATOM 721 N N . VAL A 1 90 ? -14.098 9.945 31.132 1.00 77.38 90 VAL A N 1
ATOM 722 C CA . VAL A 1 90 ? -13.429 10.175 29.842 1.00 77.38 90 VAL A CA 1
ATOM 723 C C . VAL A 1 90 ? -11.915 10.094 30.022 1.00 77.38 90 VAL A C 1
ATOM 725 O O . VAL A 1 90 ? -11.247 9.468 29.206 1.00 77.38 90 VAL A O 1
ATOM 728 N N . GLU A 1 91 ? -11.380 10.618 31.128 1.00 80.19 91 GLU A N 1
ATOM 729 C CA . GLU A 1 91 ? -9.953 10.491 31.455 1.00 80.19 91 GLU A CA 1
ATOM 730 C C . GLU A 1 91 ? -9.539 9.043 31.757 1.00 80.19 91 GLU A C 1
ATOM 732 O O . GLU A 1 91 ? -8.481 8.591 31.320 1.00 80.19 91 GLU A O 1
ATOM 737 N N . ALA A 1 92 ? -10.381 8.260 32.440 1.00 81.50 92 ALA A N 1
ATOM 738 C CA . ALA A 1 92 ? -10.145 6.825 32.618 1.00 81.50 92 ALA A CA 1
ATOM 739 C C . ALA A 1 92 ? -10.091 6.084 31.269 1.00 81.50 92 ALA A C 1
ATOM 741 O O . ALA A 1 92 ? -9.191 5.273 31.043 1.00 81.50 92 ALA A O 1
ATOM 742 N N . LEU A 1 93 ? -11.005 6.404 30.345 1.00 79.00 93 LEU A N 1
ATOM 743 C CA . LEU A 1 93 ? -10.984 5.846 28.994 1.00 79.00 93 LEU A CA 1
ATOM 744 C C . LEU A 1 93 ? -9.750 6.304 28.205 1.00 79.00 93 LEU A C 1
ATOM 746 O O . LEU A 1 93 ? -9.133 5.478 27.535 1.00 79.00 93 LEU A O 1
ATOM 750 N N . ARG A 1 94 ? -9.345 7.576 28.324 1.00 79.88 94 ARG A N 1
ATOM 751 C CA . ARG A 1 94 ? -8.113 8.095 27.714 1.00 79.88 94 ARG A CA 1
ATOM 752 C C . ARG A 1 94 ? -6.896 7.309 28.197 1.00 79.88 94 ARG A C 1
ATOM 754 O O . ARG A 1 94 ? -6.153 6.803 27.363 1.00 79.88 94 ARG A O 1
ATOM 761 N N . ARG A 1 95 ? -6.734 7.126 29.513 1.00 82.94 95 ARG A N 1
ATOM 762 C CA . ARG A 1 95 ? -5.633 6.331 30.091 1.00 82.94 95 ARG A CA 1
ATOM 763 C C . ARG A 1 95 ? -5.624 4.896 29.572 1.00 82.94 95 ARG A C 1
ATOM 765 O O . ARG A 1 95 ? -4.580 4.415 29.142 1.00 82.94 95 ARG A O 1
ATOM 772 N N . ARG A 1 96 ? -6.786 4.235 29.522 1.00 80.44 96 ARG A N 1
ATOM 773 C CA . ARG A 1 96 ? -6.902 2.884 28.949 1.00 80.44 96 ARG A CA 1
ATOM 774 C C . ARG A 1 96 ? -6.497 2.850 27.473 1.00 80.44 96 ARG A C 1
ATOM 776 O O . ARG A 1 96 ? -5.764 1.957 27.071 1.00 80.44 96 ARG A O 1
ATOM 783 N N . MET A 1 97 ? -6.938 3.819 26.670 1.00 75.25 97 MET A N 1
ATOM 784 C CA . MET A 1 97 ? -6.577 3.900 25.250 1.00 75.25 97 MET A CA 1
ATOM 785 C C . MET A 1 97 ? -5.086 4.163 25.035 1.00 75.25 97 MET A C 1
ATOM 787 O O . MET A 1 97 ? -4.510 3.607 24.101 1.00 75.25 97 MET A O 1
ATOM 791 N N . VAL A 1 98 ? -4.466 4.999 25.872 1.00 77.56 98 VAL A N 1
ATOM 792 C CA . VAL A 1 98 ? -3.013 5.214 25.862 1.00 77.56 98 VAL A CA 1
ATOM 793 C C . VAL A 1 98 ? -2.301 3.899 26.173 1.00 77.56 98 VAL A C 1
ATOM 795 O O . VAL A 1 98 ? -1.482 3.472 25.367 1.00 77.56 98 VAL A O 1
ATOM 798 N N . GLY A 1 99 ? -2.707 3.189 27.231 1.00 76.94 99 GLY A N 1
ATOM 799 C CA . GLY A 1 99 ? -2.149 1.876 27.569 1.00 76.94 99 GLY A CA 1
ATOM 800 C C . GLY A 1 99 ? -2.328 0.829 26.460 1.00 76.94 99 GLY A C 1
ATOM 801 O O . GLY A 1 99 ? -1.383 0.125 26.117 1.00 76.94 99 GLY A O 1
ATOM 802 N N . GLU A 1 100 ? -3.504 0.758 25.823 1.00 77.50 100 GLU A N 1
ATOM 803 C CA . GLU A 1 100 ? -3.746 -0.129 24.671 1.00 77.50 100 GLU A CA 1
ATOM 804 C C . GLU A 1 100 ? -2.843 0.225 23.476 1.00 77.50 100 GLU A C 1
ATOM 806 O O . GLU A 1 100 ? -2.288 -0.667 22.829 1.00 77.50 100 GLU A O 1
ATOM 811 N N . ARG A 1 101 ? -2.671 1.521 23.178 1.00 73.88 101 ARG A N 1
ATOM 812 C CA . ARG A 1 101 ? -1.782 2.004 22.107 1.00 73.88 101 ARG A CA 1
ATOM 813 C C . ARG A 1 101 ? -0.324 1.684 22.411 1.00 73.88 101 ARG A C 1
ATOM 815 O O . ARG A 1 101 ? 0.391 1.251 21.513 1.00 73.88 101 ARG A O 1
ATOM 822 N N . GLU A 1 102 ? 0.113 1.874 23.650 1.00 76.94 102 GLU A N 1
ATOM 823 C CA . GLU A 1 102 ? 1.470 1.558 24.091 1.00 76.94 102 GLU A CA 1
ATOM 824 C C . GLU A 1 102 ? 1.739 0.057 24.035 1.00 76.94 102 GLU A C 1
ATOM 826 O O . GLU A 1 102 ? 2.742 -0.347 23.451 1.00 76.94 102 GLU A O 1
ATOM 831 N N . ALA A 1 103 ? 0.818 -0.774 24.531 1.00 78.31 103 ALA A N 1
ATOM 832 C CA . ALA A 1 103 ? 0.919 -2.228 24.451 1.00 78.31 103 ALA A CA 1
ATOM 833 C C . ALA A 1 103 ? 0.970 -2.712 22.994 1.00 78.31 103 ALA A C 1
ATOM 835 O O . ALA A 1 103 ? 1.826 -3.524 22.633 1.00 78.31 103 ALA A O 1
ATOM 836 N N . HIS A 1 104 ? 0.108 -2.168 22.127 1.00 78.25 104 HIS A N 1
ATOM 837 C CA . HIS A 1 104 ? 0.141 -2.460 20.696 1.00 78.25 104 HIS A CA 1
ATOM 838 C C . HIS A 1 104 ? 1.460 -2.006 20.058 1.00 78.25 104 HIS A C 1
ATOM 840 O O . HIS A 1 104 ? 2.082 -2.780 19.333 1.00 78.25 104 HIS A O 1
ATOM 846 N N . ARG A 1 105 ? 1.945 -0.798 20.376 1.00 80.94 105 ARG A N 1
ATOM 847 C CA . ARG A 1 105 ? 3.231 -0.275 19.890 1.00 80.94 105 ARG A CA 1
ATOM 848 C C . ARG A 1 105 ? 4.395 -1.152 20.341 1.00 80.94 105 ARG A C 1
ATOM 850 O O . ARG A 1 105 ? 5.250 -1.474 19.523 1.00 80.94 105 ARG A O 1
ATOM 857 N N . MET A 1 106 ? 4.425 -1.583 21.601 1.00 82.69 106 MET A N 1
ATOM 858 C CA . MET A 1 106 ? 5.440 -2.504 22.123 1.00 82.69 106 MET A CA 1
ATOM 859 C C . MET A 1 106 ? 5.387 -3.860 21.414 1.00 82.69 106 MET A C 1
ATOM 861 O O . MET A 1 106 ? 6.422 -4.416 21.048 1.00 82.69 106 MET A O 1
ATOM 865 N N . GLN A 1 107 ? 4.191 -4.391 21.171 1.00 83.69 107 GLN A N 1
ATOM 866 C CA . GLN A 1 107 ? 4.020 -5.659 20.469 1.00 83.69 107 GLN A CA 1
ATOM 867 C C . GLN A 1 107 ? 4.429 -5.567 18.992 1.00 83.69 107 GLN A C 1
ATOM 869 O O . GLN A 1 107 ? 5.092 -6.473 18.476 1.00 83.69 107 GLN A O 1
ATOM 874 N N . LEU A 1 108 ? 4.097 -4.456 18.332 1.00 86.12 108 LEU A N 1
ATOM 875 C CA . LEU A 1 108 ? 4.535 -4.159 16.975 1.00 86.12 108 LEU A CA 1
ATOM 876 C C . LEU A 1 108 ? 6.061 -4.035 16.928 1.00 86.12 108 LEU A C 1
ATOM 878 O O . LEU A 1 108 ? 6.689 -4.733 16.140 1.00 86.12 108 LEU A O 1
ATOM 882 N N . ARG A 1 109 ? 6.678 -3.271 17.844 1.00 88.06 109 ARG A N 1
ATOM 883 C CA . ARG A 1 109 ? 8.144 -3.202 18.001 1.00 88.06 109 ARG A CA 1
ATOM 884 C C . ARG A 1 109 ? 8.758 -4.597 18.125 1.00 88.06 109 ARG A C 1
ATOM 886 O O . ARG A 1 109 ? 9.739 -4.888 17.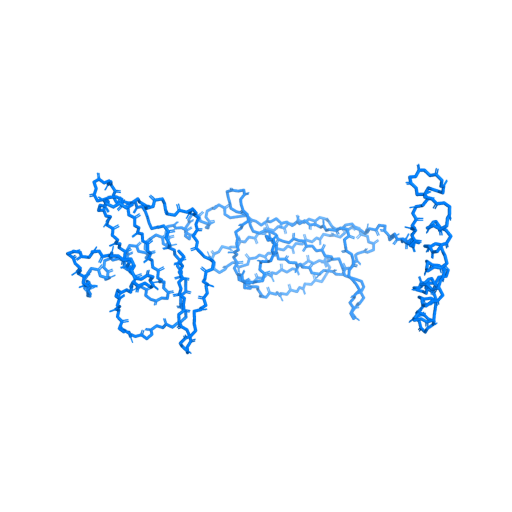454 1.00 88.06 109 ARG A O 1
ATOM 893 N N . ARG A 1 110 ? 8.181 -5.508 18.908 1.00 88.44 110 ARG A N 1
ATOM 894 C CA . ARG A 1 110 ? 8.737 -6.867 19.063 1.00 88.44 110 ARG A CA 1
ATOM 895 C C . ARG A 1 110 ? 8.681 -7.698 17.781 1.00 88.44 110 ARG A C 1
ATOM 897 O O . ARG A 1 110 ? 9.629 -8.411 17.484 1.00 88.44 110 ARG A O 1
ATOM 904 N N . THR A 1 111 ? 7.599 -7.596 17.012 1.00 91.44 111 THR A N 1
ATOM 905 C CA . THR A 1 111 ? 7.285 -8.570 15.947 1.00 91.44 111 THR A CA 1
ATOM 906 C C . THR A 1 111 ? 7.461 -8.054 14.524 1.00 91.44 111 THR A C 1
ATOM 908 O O . THR A 1 111 ? 7.492 -8.858 13.595 1.00 91.44 111 THR A O 1
ATOM 911 N N . ILE A 1 112 ? 7.565 -6.739 14.333 1.00 94.75 112 ILE A N 1
ATOM 912 C CA . ILE A 1 112 ? 7.678 -6.155 13.001 1.00 94.75 112 ILE A CA 1
ATOM 913 C C . ILE A 1 112 ? 9.029 -6.484 12.369 1.00 94.75 112 ILE A C 1
ATOM 915 O O . ILE A 1 112 ? 10.083 -6.399 13.010 1.00 94.75 112 ILE A O 1
ATOM 919 N N . THR A 1 113 ? 8.975 -6.835 11.094 1.00 96.00 113 THR A N 1
ATOM 920 C CA . THR A 1 113 ? 10.117 -7.161 10.244 1.00 96.00 113 THR A CA 1
ATOM 921 C C . THR A 1 113 ? 10.023 -6.384 8.940 1.00 96.00 113 THR A C 1
ATOM 923 O O . THR A 1 113 ? 8.949 -5.907 8.566 1.00 96.00 113 THR A O 1
ATOM 926 N N . LEU A 1 114 ? 11.159 -6.245 8.264 1.00 96.88 114 LEU A N 1
ATOM 927 C CA . LEU A 1 114 ? 11.269 -5.587 6.972 1.00 96.88 114 LEU A CA 1
ATOM 928 C C . LEU A 1 114 ? 11.568 -6.631 5.899 1.00 96.88 114 LEU A C 1
ATOM 930 O O . LEU A 1 114 ? 12.459 -7.460 6.068 1.00 96.88 114 LEU A O 1
ATOM 934 N N . GLN A 1 115 ? 10.836 -6.580 4.795 1.00 96.94 115 GLN A N 1
ATOM 935 C CA . GLN A 1 115 ? 11.023 -7.460 3.648 1.00 96.94 115 GLN A CA 1
ATOM 936 C C . GLN A 1 115 ? 11.216 -6.623 2.388 1.00 96.94 115 GLN A C 1
ATOM 938 O O . GLN A 1 115 ? 10.552 -5.604 2.201 1.00 96.94 115 GLN A O 1
ATOM 943 N N . LEU A 1 116 ? 12.113 -7.075 1.517 1.00 97.19 116 LEU A N 1
ATOM 944 C CA . LEU A 1 116 ? 12.348 -6.481 0.205 1.00 97.19 116 LEU A CA 1
ATOM 945 C C . LEU A 1 116 ? 11.989 -7.509 -0.856 1.00 97.19 116 LEU A C 1
ATOM 947 O O . LEU A 1 116 ? 12.493 -8.632 -0.823 1.00 97.19 116 LEU A O 1
ATOM 951 N N . LYS A 1 117 ? 11.144 -7.115 -1.804 1.00 96.12 117 LYS A N 1
ATOM 952 C CA . LYS A 1 117 ? 10.782 -7.933 -2.955 1.00 96.12 117 LYS A CA 1
ATOM 953 C C . LYS A 1 117 ? 11.127 -7.177 -4.239 1.00 96.12 117 LYS A C 1
ATOM 955 O O . LYS A 1 117 ? 10.382 -6.278 -4.633 1.00 96.12 117 LYS A O 1
ATOM 960 N N . PRO A 1 118 ? 12.247 -7.511 -4.901 1.00 95.12 118 PRO A N 1
ATOM 961 C CA . PRO A 1 118 ? 12.507 -7.030 -6.249 1.00 95.12 118 PRO A CA 1
ATOM 962 C C . PRO A 1 118 ? 11.376 -7.449 -7.190 1.00 95.12 118 PRO A C 1
ATOM 964 O O . PRO A 1 118 ? 10.884 -8.576 -7.115 1.00 95.12 118 PRO A O 1
ATOM 967 N N . THR A 1 119 ? 10.949 -6.541 -8.063 1.00 94.69 119 THR A N 1
ATOM 968 C CA . THR A 1 119 ? 9.915 -6.815 -9.070 1.00 94.69 119 THR A CA 1
ATOM 969 C C . THR A 1 119 ? 10.542 -6.819 -10.461 1.00 94.69 119 THR A C 1
ATOM 971 O O . THR A 1 119 ? 11.558 -6.151 -10.649 1.00 94.69 119 THR A O 1
ATOM 974 N N . PRO A 1 120 ? 9.960 -7.503 -11.463 1.00 93.31 120 PRO A N 1
ATOM 975 C CA . PRO A 1 120 ? 10.451 -7.439 -12.838 1.00 93.31 120 PRO A CA 1
ATOM 976 C C . PRO A 1 120 ? 10.216 -6.068 -13.500 1.00 93.31 120 PRO A C 1
ATOM 978 O O . PRO A 1 120 ? 10.742 -5.828 -14.583 1.00 93.31 120 PRO A O 1
ATOM 981 N N . PHE A 1 121 ? 9.491 -5.152 -12.849 1.00 93.88 121 PHE A N 1
ATOM 982 C CA . PHE A 1 121 ? 9.108 -3.868 -13.421 1.00 93.88 121 PHE A CA 1
ATOM 983 C C . PHE A 1 121 ? 10.252 -2.851 -13.409 1.00 93.88 121 PHE A C 1
ATOM 985 O O . PHE A 1 121 ? 10.820 -2.518 -12.362 1.00 93.88 121 PHE A O 1
ATOM 992 N N . VAL A 1 122 ? 10.539 -2.322 -14.5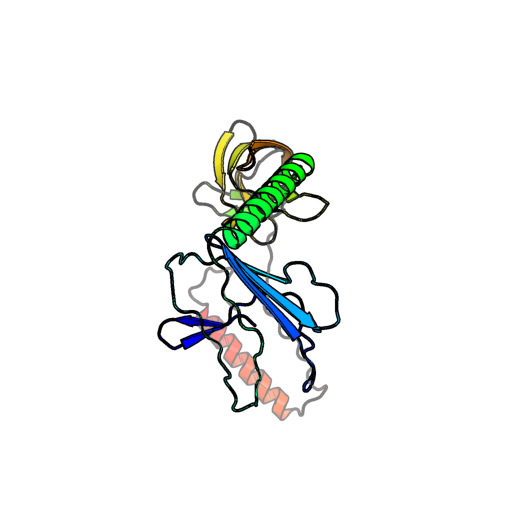98 1.00 94.50 122 VAL A N 1
ATOM 993 C CA . VAL A 1 122 ? 11.495 -1.239 -14.832 1.00 94.50 122 VAL A CA 1
ATOM 994 C C . VAL A 1 122 ? 10.720 -0.018 -15.306 1.00 94.50 122 VAL A C 1
ATOM 996 O O . VAL A 1 122 ? 10.063 -0.047 -16.343 1.00 94.50 122 VAL A O 1
ATOM 999 N N . HIS A 1 123 ? 10.793 1.059 -14.538 1.00 93.94 123 HIS A N 1
ATOM 1000 C CA . HIS A 1 123 ? 10.156 2.328 -14.845 1.00 93.94 123 HIS A CA 1
ATOM 1001 C C . HIS A 1 123 ? 11.090 3.192 -15.690 1.00 93.94 123 HIS A C 1
ATOM 1003 O O . HIS A 1 123 ? 12.289 3.274 -15.423 1.00 93.94 123 HIS A O 1
ATOM 1009 N N . ARG A 1 124 ? 10.533 3.888 -16.683 1.00 92.00 124 ARG A N 1
ATOM 1010 C CA . ARG A 1 124 ? 11.238 4.975 -17.370 1.00 92.00 124 ARG A CA 1
ATOM 1011 C C . ARG A 1 124 ? 11.171 6.215 -16.480 1.00 92.00 124 ARG A C 1
ATOM 1013 O O . ARG A 1 124 ? 10.082 6.637 -16.103 1.00 92.00 124 ARG A O 1
ATOM 1020 N N . THR A 1 125 ? 12.320 6.773 -16.113 1.00 92.31 125 THR A N 1
ATOM 1021 C CA . THR A 1 125 ? 12.405 8.001 -15.309 1.00 92.31 125 THR A CA 1
ATOM 1022 C C . THR A 1 125 ? 13.319 9.010 -15.996 1.00 92.31 125 THR A C 1
ATOM 1024 O O . THR A 1 125 ? 14.118 8.633 -16.851 1.00 92.31 125 THR A O 1
ATOM 1027 N N . ALA A 1 126 ? 13.256 10.282 -15.594 1.00 90.50 126 ALA A N 1
ATOM 1028 C CA . ALA A 1 126 ? 14.119 11.331 -16.147 1.00 90.50 126 ALA A CA 1
ATOM 1029 C C . ALA A 1 126 ? 15.627 11.058 -15.959 1.00 90.50 126 ALA A C 1
ATOM 1031 O O . ALA A 1 126 ? 16.440 11.559 -16.723 1.00 90.50 126 ALA A O 1
ATOM 1032 N N . ARG A 1 127 ? 16.011 10.247 -14.960 1.00 88.19 127 ARG A N 1
ATOM 1033 C CA . ARG A 1 127 ? 17.411 9.859 -14.698 1.00 88.19 127 ARG A CA 1
ATOM 1034 C C . ARG A 1 127 ? 17.804 8.535 -15.364 1.00 88.19 127 ARG A C 1
ATOM 1036 O O . ARG A 1 127 ? 18.883 8.020 -15.093 1.00 88.19 127 ARG A O 1
ATOM 1043 N N . GLY A 1 128 ? 16.919 7.960 -16.179 1.00 91.69 128 GLY A N 1
ATOM 1044 C CA . GLY A 1 128 ? 17.101 6.656 -16.813 1.00 91.69 128 GLY A CA 1
ATOM 1045 C C . GLY A 1 128 ? 16.183 5.559 -16.253 1.00 91.69 128 GLY A C 1
ATOM 1046 O O . GLY A 1 128 ? 15.238 5.838 -15.504 1.00 91.69 128 GLY A O 1
ATOM 1047 N N . PRO A 1 129 ? 16.406 4.295 -16.651 1.00 93.94 129 PRO A N 1
ATOM 1048 C CA . PRO A 1 129 ? 15.605 3.164 -16.197 1.00 93.94 129 PRO A CA 1
ATOM 1049 C C . PRO A 1 129 ? 15.796 2.910 -14.696 1.00 93.94 129 PRO A C 1
ATOM 1051 O O . PRO A 1 129 ? 16.921 2.828 -14.203 1.00 93.94 129 PRO A O 1
ATOM 1054 N N . ALA A 1 130 ? 14.689 2.751 -13.973 1.00 94.94 130 ALA A N 1
ATOM 1055 C CA . ALA A 1 130 ? 14.686 2.485 -12.541 1.00 94.94 130 ALA A CA 1
ATOM 1056 C C . ALA A 1 130 ? 13.911 1.206 -12.212 1.00 94.94 130 ALA A C 1
ATOM 1058 O O . ALA A 1 130 ? 12.744 1.049 -12.569 1.00 94.94 130 ALA A O 1
ATOM 1059 N N . ARG A 1 131 ? 14.551 0.303 -11.480 1.00 95.50 131 ARG A N 1
ATOM 1060 C CA . ARG A 1 131 ? 13.959 -0.904 -10.922 1.00 95.50 131 ARG A CA 1
ATOM 1061 C C . ARG A 1 131 ? 12.999 -0.577 -9.781 1.00 95.50 131 ARG A C 1
ATOM 1063 O O . ARG A 1 131 ? 13.396 0.061 -8.803 1.00 95.50 131 ARG A O 1
ATOM 1070 N N . ARG A 1 132 ? 11.776 -1.115 -9.842 1.00 95.69 132 ARG A N 1
ATOM 1071 C CA . ARG A 1 132 ? 10.852 -1.115 -8.701 1.00 95.69 132 ARG A CA 1
ATOM 1072 C C . ARG A 1 132 ? 11.169 -2.245 -7.720 1.00 95.69 132 ARG A C 1
ATOM 1074 O O . ARG A 1 132 ? 11.207 -3.422 -8.088 1.00 95.69 132 ARG A O 1
ATOM 1081 N N . ILE A 1 133 ? 11.329 -1.875 -6.454 1.00 96.75 133 ILE A N 1
ATOM 1082 C CA . ILE A 1 133 ? 11.465 -2.775 -5.310 1.00 96.75 133 ILE A CA 1
ATOM 1083 C C . ILE A 1 133 ? 10.286 -2.527 -4.373 1.00 96.75 133 ILE A C 1
ATOM 1085 O O . ILE A 1 133 ? 10.080 -1.406 -3.908 1.00 96.75 133 ILE A O 1
ATOM 1089 N N . ASP A 1 134 ? 9.529 -3.575 -4.072 1.00 97.00 134 ASP A N 1
ATOM 1090 C CA . ASP A 1 134 ? 8.443 -3.500 -3.103 1.00 97.00 134 ASP A CA 1
ATOM 1091 C C . ASP A 1 134 ? 9.000 -3.752 -1.699 1.00 97.00 134 ASP A C 1
ATOM 1093 O O . ASP A 1 134 ? 9.462 -4.852 -1.377 1.00 97.00 134 ASP A O 1
ATOM 1097 N N . LEU A 1 135 ? 8.958 -2.725 -0.853 1.00 97.06 135 LEU A N 1
ATOM 1098 C CA . LEU A 1 135 ? 9.332 -2.820 0.553 1.00 97.06 135 LEU A CA 1
ATOM 1099 C C . LEU A 1 135 ? 8.085 -3.086 1.396 1.00 97.06 135 LEU A C 1
ATOM 1101 O O . LEU A 1 135 ? 7.088 -2.378 1.284 1.00 97.06 135 LEU A O 1
ATOM 1105 N N . ARG A 1 136 ? 8.130 -4.102 2.260 1.00 96.31 136 ARG A N 1
ATOM 1106 C CA . ARG A 1 136 ? 7.015 -4.475 3.140 1.00 96.31 136 ARG A CA 1
ATOM 1107 C C . ARG A 1 136 ? 7.449 -4.476 4.588 1.00 96.31 136 ARG A C 1
ATOM 1109 O O . ARG A 1 136 ? 8.423 -5.131 4.952 1.00 96.31 136 ARG A O 1
ATOM 1116 N N . THR A 1 137 ? 6.679 -3.803 5.423 1.00 95.69 137 THR A N 1
ATOM 1117 C CA . THR A 1 137 ? 6.708 -3.986 6.869 1.00 95.69 137 THR A CA 1
ATOM 1118 C C . THR A 1 137 ? 5.662 -5.026 7.243 1.00 95.69 137 THR A C 1
ATOM 1120 O O . THR A 1 137 ? 4.489 -4.893 6.902 1.00 95.69 137 THR A O 1
ATOM 1123 N N . VAL A 1 138 ? 6.095 -6.103 7.898 1.00 94.31 138 VAL A N 1
ATOM 1124 C CA . VAL A 1 138 ? 5.235 -7.249 8.223 1.00 94.31 138 VAL A CA 1
ATOM 1125 C C . VAL A 1 138 ? 5.333 -7.546 9.709 1.00 94.31 138 VAL A C 1
ATOM 1127 O O . VAL A 1 138 ? 6.431 -7.758 10.227 1.00 94.31 138 VAL A O 1
ATOM 1130 N N . ALA A 1 139 ? 4.189 -7.623 10.384 1.00 90.81 139 ALA A N 1
ATOM 1131 C CA . ALA A 1 139 ? 4.089 -8.152 11.738 1.00 90.81 139 ALA A CA 1
ATOM 1132 C C . ALA A 1 139 ? 3.048 -9.273 11.758 1.00 90.81 139 ALA A C 1
ATOM 1134 O O . ALA A 1 139 ? 1.989 -9.163 11.146 1.00 90.81 139 ALA A O 1
ATOM 1135 N N . ARG A 1 140 ? 3.352 -10.392 12.429 1.00 87.62 140 ARG A N 1
ATOM 1136 C CA . ARG A 1 140 ? 2.442 -11.556 12.515 1.00 87.62 140 ARG A CA 1
ATOM 1137 C C . ARG A 1 140 ? 1.874 -12.002 11.155 1.00 87.62 140 ARG A C 1
ATOM 1139 O O . ARG A 1 140 ? 0.698 -12.335 11.046 1.00 87.62 140 ARG A O 1
ATOM 1146 N N . ARG A 1 141 ? 2.723 -12.006 10.120 1.00 86.25 141 ARG A N 1
ATOM 1147 C CA . ARG A 1 141 ? 2.378 -12.372 8.731 1.00 86.25 141 ARG A CA 1
ATOM 1148 C C . ARG A 1 141 ? 1.359 -11.448 8.043 1.00 86.25 141 ARG A C 1
ATOM 1150 O O . ARG A 1 141 ? 0.894 -11.784 6.960 1.00 86.25 141 ARG A O 1
ATOM 1157 N N . LYS A 1 142 ? 1.032 -10.289 8.623 1.00 87.75 142 LYS A N 1
ATOM 1158 C CA . LYS A 1 142 ? 0.180 -9.268 8.002 1.00 87.75 142 LYS A CA 1
ATOM 1159 C C . LYS A 1 142 ? 0.998 -8.017 7.655 1.00 87.75 142 LYS A C 1
ATOM 1161 O O . LYS A 1 142 ? 1.896 -7.666 8.427 1.00 87.75 142 LYS A O 1
ATOM 1166 N N . PRO A 1 143 ? 0.733 -7.365 6.508 1.00 91.19 143 PRO A N 1
ATOM 1167 C CA . PRO A 1 143 ? 1.312 -6.061 6.202 1.00 91.19 143 PRO A CA 1
ATOM 1168 C C . PRO A 1 143 ? 0.874 -5.030 7.246 1.00 91.19 143 PRO A C 1
ATOM 1170 O O . PRO A 1 143 ? -0.318 -4.903 7.514 1.00 91.19 143 PRO A O 1
ATOM 1173 N N . GLU A 1 144 ? 1.826 -4.300 7.819 1.00 91.25 144 GLU A N 1
ATOM 1174 C CA . GLU A 1 144 ? 1.572 -3.282 8.842 1.00 91.25 144 GLU A CA 1
ATOM 1175 C C . GLU A 1 144 ? 2.240 -1.964 8.441 1.00 91.25 144 GLU A C 1
ATOM 1177 O O . GLU A 1 144 ? 3.470 -1.926 8.361 1.00 91.25 144 GLU A O 1
ATOM 1182 N N . PRO A 1 145 ? 1.490 -0.877 8.193 1.00 92.56 145 PRO A N 1
ATOM 1183 C CA . PRO A 1 145 ? 2.069 0.403 7.805 1.00 92.56 145 PRO A CA 1
ATOM 1184 C C . PRO A 1 145 ? 2.820 1.037 8.976 1.00 92.56 145 PRO A C 1
ATOM 1186 O O . PRO A 1 145 ? 2.260 1.252 10.052 1.00 92.56 145 PRO A O 1
ATOM 1189 N N . VAL A 1 146 ? 4.075 1.423 8.754 1.00 92.81 146 VAL A N 1
ATOM 1190 C CA . VAL A 1 146 ? 4.879 2.157 9.736 1.00 92.81 146 VAL A CA 1
ATOM 1191 C C . VAL A 1 146 ? 5.664 3.235 9.010 1.00 92.81 146 VAL A C 1
ATOM 1193 O O . VAL A 1 146 ? 6.347 2.942 8.041 1.00 92.81 146 VAL A O 1
ATOM 1196 N N . GLY A 1 147 ? 5.550 4.484 9.464 1.00 94.00 147 GLY A N 1
ATOM 1197 C CA . GLY A 1 147 ? 6.322 5.593 8.905 1.00 94.00 147 GLY A CA 1
ATOM 1198 C C . GLY A 1 147 ? 7.751 5.633 9.445 1.00 94.00 147 GLY A C 1
ATOM 1199 O O . GLY A 1 147 ? 8.108 4.878 10.348 1.00 94.00 147 GLY A O 1
ATOM 1200 N N . GLY A 1 148 ? 8.562 6.550 8.931 1.00 95.75 148 GLY A N 1
ATOM 1201 C CA . GLY A 1 148 ? 9.925 6.782 9.403 1.00 95.75 148 GLY A CA 1
ATOM 1202 C C . GLY A 1 148 ? 10.874 7.153 8.272 1.00 95.75 148 GLY A C 1
ATOM 1203 O O . GLY A 1 148 ? 10.445 7.629 7.221 1.00 95.75 148 GLY A O 1
ATOM 1204 N N . THR A 1 149 ? 12.158 6.890 8.476 1.00 97.56 149 THR A N 1
ATOM 1205 C CA . THR A 1 149 ? 13.220 7.265 7.541 1.00 97.56 149 THR A CA 1
ATOM 1206 C C . THR A 1 149 ? 13.920 6.026 6.995 1.00 97.56 149 THR A C 1
ATOM 1208 O O . THR A 1 149 ? 14.483 5.229 7.743 1.00 97.56 149 THR A O 1
ATOM 1211 N N . LEU A 1 150 ? 13.888 5.858 5.674 1.00 97.25 150 LEU A N 1
ATOM 1212 C CA . LEU A 1 150 ? 14.576 4.791 4.956 1.00 97.25 150 LEU A CA 1
ATOM 1213 C C . LEU A 1 150 ? 15.974 5.250 4.545 1.00 97.25 150 LEU A C 1
ATOM 1215 O O . LEU A 1 150 ? 16.110 6.275 3.883 1.00 97.25 150 LEU A O 1
ATOM 1219 N N . SER A 1 151 ? 16.993 4.461 4.873 1.00 97.38 151 SER A N 1
ATOM 1220 C CA . SER A 1 151 ? 18.360 4.586 4.359 1.00 97.38 151 SER A CA 1
ATOM 1221 C C . SER A 1 151 ? 18.585 3.493 3.315 1.00 97.38 151 SER A C 1
ATOM 1223 O O . SER A 1 151 ? 18.658 2.313 3.656 1.00 97.38 151 SER A O 1
ATOM 1225 N N . ILE A 1 152 ? 18.677 3.862 2.042 1.00 97.25 152 ILE A N 1
ATOM 1226 C CA . ILE A 1 152 ? 18.753 2.931 0.913 1.00 97.25 152 ILE A CA 1
ATOM 1227 C C . ILE A 1 152 ? 20.160 3.003 0.328 1.00 97.25 152 ILE A C 1
ATOM 1229 O O . ILE A 1 152 ? 20.567 4.049 -0.170 1.00 97.25 152 ILE A O 1
ATOM 1233 N N . ARG A 1 153 ? 20.885 1.885 0.349 1.00 97.06 153 ARG A N 1
ATOM 1234 C CA . ARG A 1 153 ? 22.194 1.739 -0.293 1.00 97.06 153 ARG A CA 1
ATOM 1235 C C . ARG A 1 153 ? 22.109 0.695 -1.398 1.00 97.06 153 ARG A C 1
ATOM 1237 O O . ARG A 1 153 ? 21.762 -0.457 -1.132 1.00 97.06 153 ARG A O 1
ATOM 1244 N N . PHE A 1 154 ? 22.422 1.100 -2.620 1.00 95.75 154 PHE A N 1
ATOM 1245 C CA . PHE A 1 154 ? 22.374 0.259 -3.808 1.00 95.75 154 PHE A CA 1
ATOM 1246 C C . PHE A 1 154 ? 23.682 0.396 -4.584 1.00 95.75 154 PHE A C 1
ATOM 1248 O O . PHE A 1 154 ? 23.953 1.454 -5.151 1.00 95.75 154 PHE A O 1
ATOM 1255 N N . GLY A 1 155 ? 24.509 -0.653 -4.553 1.00 91.38 155 GLY A N 1
ATOM 1256 C CA . GLY A 1 155 ? 25.905 -0.544 -4.989 1.00 91.38 155 GLY A CA 1
ATOM 1257 C C . GLY A 1 155 ? 26.621 0.565 -4.212 1.00 91.38 155 GLY A C 1
ATOM 1258 O O . GLY A 1 155 ? 26.536 0.604 -2.981 1.00 91.38 155 GLY A O 1
ATOM 1259 N N . ASP A 1 156 ? 27.234 1.495 -4.941 1.00 87.19 156 ASP A N 1
ATOM 1260 C CA . ASP A 1 156 ? 27.966 2.640 -4.379 1.00 87.19 156 ASP A CA 1
ATOM 1261 C C . ASP A 1 156 ? 27.076 3.861 -4.108 1.00 87.19 156 ASP A C 1
ATOM 1263 O O . ASP A 1 156 ? 27.502 4.838 -3.494 1.00 87.19 156 ASP A O 1
ATOM 1267 N N . THR A 1 157 ? 25.809 3.817 -4.529 1.00 89.38 157 THR A N 1
ATOM 1268 C CA . THR A 1 157 ? 24.872 4.923 -4.311 1.00 89.38 157 THR A CA 1
ATOM 1269 C C . THR A 1 157 ? 24.149 4.763 -2.979 1.00 89.38 157 THR A C 1
ATOM 1271 O O . THR A 1 157 ? 23.684 3.678 -2.620 1.00 89.38 157 THR A O 1
ATOM 1274 N N . SER A 1 158 ? 23.993 5.869 -2.254 1.00 93.12 158 SER A N 1
ATOM 1275 C CA . SER A 1 158 ? 23.201 5.941 -1.028 1.00 93.12 158 SER A CA 1
ATOM 1276 C C . SER A 1 158 ? 22.189 7.074 -1.127 1.00 93.12 158 SER A C 1
ATOM 1278 O O . SER A 1 158 ? 22.504 8.154 -1.615 1.00 93.12 158 SER A O 1
ATOM 1280 N N . GLN A 1 159 ? 20.976 6.838 -0.639 1.00 94.00 159 GLN A N 1
ATOM 1281 C CA . GLN A 1 159 ? 19.927 7.848 -0.551 1.00 94.00 159 GLN A CA 1
ATOM 1282 C C . GLN A 1 159 ? 19.098 7.651 0.716 1.00 94.00 159 GLN A C 1
ATOM 1284 O O . GLN A 1 159 ? 18.953 6.532 1.213 1.00 94.00 159 GLN A O 1
ATOM 1289 N N . THR A 1 160 ? 18.513 8.738 1.204 1.00 95.31 160 THR A N 1
ATOM 1290 C CA . THR A 1 160 ? 17.601 8.717 2.346 1.00 95.31 160 THR A CA 1
ATOM 1291 C C . THR A 1 160 ? 16.230 9.208 1.906 1.00 95.31 160 THR A C 1
ATOM 1293 O O . THR A 1 160 ? 16.128 10.177 1.157 1.00 95.31 160 THR A O 1
ATOM 1296 N N . ARG A 1 161 ? 15.167 8.542 2.364 1.00 94.31 161 ARG A N 1
ATOM 1297 C CA . ARG A 1 161 ? 13.783 8.909 2.047 1.00 94.31 161 ARG A CA 1
ATOM 1298 C C . ARG A 1 161 ? 12.895 8.773 3.274 1.00 94.31 161 ARG A C 1
ATOM 1300 O O . ARG A 1 161 ? 12.797 7.694 3.852 1.00 94.31 161 ARG A O 1
ATOM 1307 N N . THR A 1 162 ? 12.193 9.841 3.627 1.00 96.12 162 THR A N 1
ATOM 1308 C CA . THR A 1 162 ? 11.151 9.796 4.659 1.00 96.12 162 THR A CA 1
ATOM 1309 C C . THR A 1 162 ? 9.856 9.255 4.062 1.00 96.12 162 THR A C 1
ATOM 1311 O O . THR A 1 162 ? 9.441 9.692 2.989 1.00 96.12 162 THR A O 1
ATOM 1314 N N . VAL A 1 163 ? 9.220 8.312 4.755 1.00 95.06 163 VAL A N 1
ATOM 1315 C CA . VAL A 1 163 ? 7.935 7.713 4.377 1.00 95.06 163 VAL A CA 1
ATOM 1316 C C . VAL A 1 163 ? 6.918 7.874 5.502 1.00 95.06 163 VAL A C 1
ATOM 1318 O O . VAL A 1 163 ? 7.230 7.731 6.687 1.00 95.06 163 VAL A O 1
ATOM 1321 N N . LYS A 1 164 ? 5.678 8.184 5.140 1.00 92.94 164 LYS A N 1
ATOM 1322 C CA . LYS A 1 164 ? 4.527 8.244 6.047 1.00 92.94 164 LYS A CA 1
ATOM 1323 C C . LYS A 1 164 ? 3.753 6.931 5.980 1.00 92.94 164 LYS A C 1
ATOM 1325 O O . LYS A 1 164 ? 3.864 6.170 5.026 1.00 92.94 164 LYS A O 1
ATOM 1330 N N . THR A 1 165 ? 2.900 6.664 6.966 1.00 88.62 165 THR A N 1
ATOM 1331 C CA . THR A 1 165 ? 1.989 5.505 6.906 1.00 88.62 165 THR A CA 1
ATOM 1332 C C . THR A 1 165 ? 1.027 5.576 5.715 1.00 88.62 165 THR A C 1
ATOM 1334 O O . THR A 1 165 ? 0.636 4.533 5.210 1.00 88.62 165 THR A O 1
ATOM 1337 N N . SER A 1 166 ? 0.697 6.780 5.230 1.00 87.69 166 SER A N 1
ATOM 1338 C CA . SER A 1 166 ? -0.111 7.005 4.020 1.00 87.69 166 SER A CA 1
ATOM 1339 C C . SER A 1 166 ? 0.565 6.555 2.727 1.00 87.69 166 SER A C 1
ATOM 1341 O O . SER A 1 166 ? -0.125 6.301 1.750 1.00 87.69 166 SER A O 1
ATOM 1343 N N . ASP A 1 167 ? 1.896 6.456 2.717 1.00 90.81 167 ASP A N 1
ATOM 1344 C CA . ASP A 1 167 ? 2.654 6.052 1.529 1.00 90.81 167 ASP A CA 1
ATOM 1345 C C . ASP A 1 167 ? 2.665 4.518 1.366 1.00 90.81 167 ASP A C 1
ATOM 1347 O O . ASP A 1 167 ? 3.233 3.999 0.405 1.00 90.81 167 ASP A O 1
ATOM 1351 N N . PHE A 1 168 ? 2.062 3.794 2.321 1.00 92.12 168 PHE A N 1
ATOM 1352 C CA . PHE A 1 168 ? 1.890 2.346 2.299 1.00 92.12 168 PHE A CA 1
ATOM 1353 C C . PHE A 1 168 ? 0.626 1.988 1.523 1.00 92.12 168 PHE A C 1
ATOM 1355 O O . PHE A 1 168 ? -0.468 1.901 2.085 1.00 92.12 168 PHE A O 1
ATOM 1362 N N . VAL A 1 169 ? 0.779 1.805 0.219 1.00 89.25 169 VAL A N 1
ATOM 1363 C CA . VAL A 1 169 ? -0.326 1.518 -0.700 1.00 89.25 169 VAL A CA 1
ATOM 1364 C C . VAL A 1 169 ? -0.269 0.042 -1.072 1.00 89.25 169 VAL A C 1
ATOM 1366 O O . VAL A 1 169 ? 0.811 -0.495 -1.311 1.00 89.25 169 VAL A O 1
ATOM 1369 N N . ASP A 1 170 ? -1.412 -0.643 -1.046 1.00 90.06 170 ASP A N 1
ATOM 1370 C CA . ASP A 1 170 ? -1.536 -2.074 -1.373 1.00 90.06 170 ASP A CA 1
ATOM 1371 C C . ASP A 1 170 ? -0.553 -2.990 -0.617 1.00 90.06 170 ASP A C 1
ATOM 1373 O O . ASP A 1 170 ? -0.064 -4.005 -1.119 1.00 90.06 170 ASP A O 1
ATOM 1377 N N . GLY A 1 171 ? -0.245 -2.625 0.631 1.00 91.62 171 GLY A N 1
ATOM 1378 C CA . GLY A 1 171 ? 0.631 -3.404 1.501 1.00 91.62 171 GLY A CA 1
ATOM 1379 C C . GLY A 1 171 ? 2.128 -3.246 1.217 1.00 91.62 171 GLY A C 1
ATOM 1380 O O . GLY A 1 171 ? 2.906 -4.083 1.684 1.00 91.62 171 GLY A O 1
ATOM 1381 N N . VAL A 1 172 ? 2.543 -2.228 0.452 1.00 95.56 172 VAL A N 1
ATOM 1382 C CA . VAL A 1 172 ? 3.947 -1.972 0.094 1.00 95.56 172 VAL A CA 1
ATOM 1383 C C . VAL A 1 172 ? 4.314 -0.485 0.146 1.00 95.56 172 VAL A C 1
ATOM 1385 O O . VAL A 1 172 ? 3.493 0.397 -0.086 1.00 95.56 172 VAL A O 1
ATOM 1388 N N . TYR A 1 173 ? 5.596 -0.212 0.379 1.00 96.12 173 TYR A N 1
ATOM 1389 C CA . TYR A 1 173 ? 6.255 1.046 0.044 1.00 96.12 173 TYR A CA 1
ATOM 1390 C C . TYR A 1 173 ? 7.045 0.850 -1.260 1.00 96.12 173 TYR A C 1
ATOM 1392 O O . TYR A 1 173 ? 8.071 0.162 -1.247 1.00 96.12 173 TYR A O 1
ATOM 1400 N N . PRO A 1 174 ? 6.607 1.420 -2.395 1.00 95.06 174 PRO A N 1
ATOM 1401 C CA . PRO A 1 174 ? 7.341 1.296 -3.646 1.00 95.06 174 PRO A CA 1
ATOM 1402 C C . PRO A 1 174 ? 8.627 2.132 -3.600 1.00 95.06 174 PRO A C 1
ATOM 1404 O O . PRO A 1 174 ? 8.613 3.354 -3.390 1.00 95.06 174 PRO A O 1
ATOM 1407 N N . LEU A 1 175 ? 9.753 1.459 -3.820 1.00 94.44 175 LEU A N 1
ATOM 1408 C CA . LEU A 1 175 ? 11.071 2.064 -3.959 1.00 94.44 175 LEU A CA 1
ATOM 1409 C C . LEU A 1 175 ? 11.555 1.946 -5.397 1.00 94.44 175 LEU A C 1
ATOM 1411 O O . LEU A 1 175 ? 11.366 0.918 -6.042 1.00 94.44 175 LEU A O 1
ATOM 1415 N N . LEU A 1 176 ? 12.216 2.996 -5.872 1.00 94.50 176 LEU A N 1
ATOM 1416 C CA . LEU A 1 176 ? 12.888 3.009 -7.162 1.00 94.50 176 LEU A CA 1
ATOM 1417 C C . LEU A 1 176 ? 14.395 3.077 -6.925 1.00 94.50 176 LEU A C 1
ATOM 1419 O O . LEU A 1 176 ? 14.883 3.964 -6.220 1.00 94.50 176 LEU A O 1
ATOM 1423 N N . VAL A 1 177 ? 15.119 2.129 -7.507 1.00 94.56 177 VAL A N 1
ATOM 1424 C CA . VAL A 1 177 ? 16.587 2.123 -7.568 1.00 94.56 177 VAL A CA 1
ATOM 1425 C C . VAL A 1 177 ? 17.014 2.092 -9.035 1.00 94.56 177 VAL A C 1
ATOM 1427 O O . VAL A 1 177 ? 16.229 1.630 -9.858 1.00 94.56 177 VAL A O 1
ATOM 1430 N N . PRO A 1 178 ? 18.203 2.584 -9.412 1.00 94.62 178 PRO A N 1
ATOM 1431 C CA . PRO A 1 178 ? 18.684 2.460 -10.789 1.00 94.62 178 PRO A CA 1
ATOM 1432 C C . PRO A 1 178 ? 18.647 1.005 -11.279 1.00 94.62 178 PRO A C 1
ATOM 1434 O O . PRO A 1 178 ? 18.914 0.087 -10.504 1.00 94.62 178 PRO A O 1
ATOM 1437 N N . GLU A 1 179 ? 18.295 0.781 -12.546 1.00 95.19 179 GLU A N 1
ATOM 1438 C CA . GLU A 1 179 ? 18.351 -0.560 -13.136 1.00 95.19 179 GLU A CA 1
ATOM 1439 C C . GLU A 1 179 ? 19.813 -1.034 -13.234 1.00 95.19 179 GLU A C 1
ATOM 1441 O O . GLU A 1 179 ? 20.611 -0.369 -13.900 1.00 95.19 179 GLU A O 1
ATOM 1446 N N . PRO A 1 180 ? 20.197 -2.147 -12.581 1.00 94.75 180 PRO A N 1
ATOM 1447 C CA . PRO A 1 180 ? 21.581 -2.599 -12.603 1.00 94.75 180 PRO A CA 1
ATOM 1448 C C . PRO A 1 180 ? 21.948 -3.266 -13.937 1.00 94.75 180 PRO A C 1
ATOM 1450 O O . PRO A 1 180 ? 21.111 -3.906 -14.569 1.00 94.75 180 PRO A O 1
ATOM 1453 N N . SER A 1 181 ? 23.223 -3.186 -14.328 1.00 92.75 181 SER A N 1
ATOM 1454 C CA . SER A 1 181 ? 23.800 -3.930 -15.465 1.00 92.75 181 SER A CA 1
ATOM 1455 C C . SER A 1 181 ? 24.409 -5.281 -15.065 1.00 92.75 181 SER A C 1
ATOM 1457 O O . SER A 1 181 ? 24.575 -6.158 -15.908 1.00 92.75 181 SER A O 1
ATOM 1459 N N . ALA A 1 182 ? 24.695 -5.475 -13.776 1.00 94.69 182 ALA A N 1
ATOM 1460 C CA . ALA A 1 182 ? 25.165 -6.724 -13.182 1.00 94.69 182 ALA A CA 1
ATOM 1461 C C . ALA A 1 182 ? 24.532 -6.919 -11.791 1.00 94.69 182 ALA A C 1
ATOM 1463 O O . ALA A 1 182 ? 24.107 -5.940 -11.169 1.00 94.69 182 ALA A O 1
ATOM 1464 N N . PRO A 1 183 ? 24.453 -8.150 -11.257 1.00 96.19 183 PRO A N 1
ATOM 1465 C CA . PRO A 1 183 ? 23.789 -8.396 -9.982 1.00 96.19 183 PRO A CA 1
ATOM 1466 C C . PRO A 1 183 ? 24.331 -7.539 -8.825 1.00 96.19 183 PRO A C 1
ATOM 1468 O O . PRO A 1 183 ? 25.453 -7.735 -8.359 1.00 96.19 183 PRO A O 1
ATOM 1471 N N . THR A 1 184 ? 23.506 -6.624 -8.316 1.00 97.06 184 THR A N 1
ATOM 1472 C CA . THR A 1 184 ? 23.910 -5.603 -7.336 1.00 97.06 184 THR A CA 1
ATOM 1473 C C . THR A 1 184 ? 23.209 -5.817 -5.996 1.00 97.06 184 THR A C 1
ATOM 1475 O O . THR A 1 184 ? 22.042 -6.212 -5.930 1.00 97.06 184 THR A O 1
ATOM 1478 N N . LYS A 1 185 ? 23.920 -5.575 -4.888 1.00 97.00 185 LYS A N 1
ATOM 1479 C CA . LYS A 1 185 ? 23.357 -5.688 -3.534 1.00 97.00 185 LYS A CA 1
ATOM 1480 C C . LYS A 1 185 ? 22.554 -4.433 -3.187 1.00 97.00 185 LYS A C 1
ATOM 1482 O O . LYS A 1 185 ? 23.068 -3.319 -3.261 1.00 97.00 185 LYS A O 1
ATOM 1487 N N . LEU A 1 186 ? 21.323 -4.639 -2.730 1.00 97.50 186 LEU A N 1
ATOM 1488 C CA . LEU A 1 186 ? 20.479 -3.622 -2.115 1.00 97.50 186 LEU A CA 1
ATOM 1489 C C . LEU A 1 186 ? 20.457 -3.838 -0.603 1.00 97.50 186 LEU A C 1
ATOM 1491 O O . LEU A 1 186 ? 20.151 -4.936 -0.135 1.00 97.50 186 LEU A O 1
ATOM 1495 N N . ARG A 1 187 ? 20.749 -2.787 0.162 1.00 97.62 187 ARG A N 1
ATOM 1496 C CA . ARG A 1 187 ? 20.567 -2.737 1.615 1.00 97.62 187 ARG A CA 1
ATOM 1497 C C . ARG A 1 187 ? 19.614 -1.601 1.943 1.00 97.62 187 ARG A C 1
ATOM 1499 O O . ARG A 1 187 ? 19.831 -0.473 1.511 1.00 97.62 187 ARG A O 1
ATOM 1506 N N . VAL A 1 188 ? 18.586 -1.894 2.725 1.00 97.88 188 VAL A N 1
ATOM 1507 C CA . VAL A 1 188 ? 17.656 -0.888 3.229 1.00 97.88 188 VAL A CA 1
ATOM 1508 C C . VAL A 1 188 ? 17.635 -0.969 4.742 1.00 97.88 188 VAL A C 1
ATOM 1510 O O . VAL A 1 188 ? 17.287 -2.004 5.307 1.00 97.88 188 VAL A O 1
ATOM 1513 N N . GLY A 1 189 ? 18.022 0.125 5.383 1.00 97.38 189 GLY A N 1
ATOM 1514 C CA . GLY A 1 189 ? 17.756 0.365 6.790 1.00 97.38 189 GLY A CA 1
ATOM 1515 C C . GLY A 1 189 ? 16.508 1.225 6.945 1.00 97.38 189 GLY A C 1
ATOM 1516 O O . GLY A 1 189 ? 16.227 2.069 6.097 1.00 97.38 189 GLY A O 1
ATOM 1517 N N . PHE A 1 190 ? 15.751 1.004 8.009 1.00 97.75 190 PHE A N 1
ATOM 1518 C CA . PHE A 1 190 ? 14.524 1.730 8.288 1.00 97.75 190 PHE A CA 1
ATOM 1519 C C . PHE A 1 190 ? 14.478 2.148 9.756 1.00 97.75 190 PHE A C 1
ATOM 1521 O O . PHE A 1 190 ? 14.260 1.315 10.637 1.00 97.75 190 PHE A O 1
ATOM 1528 N N . ASP A 1 191 ? 14.665 3.443 10.006 1.00 96.88 191 ASP A N 1
ATOM 1529 C CA . ASP A 1 191 ? 14.411 4.075 11.301 1.00 96.88 191 ASP A CA 1
ATOM 1530 C C . ASP A 1 191 ? 12.921 4.356 11.414 1.00 96.88 191 ASP A C 1
ATOM 1532 O O . ASP A 1 191 ? 12.412 5.360 10.913 1.00 96.88 191 ASP A O 1
ATOM 1536 N N . THR A 1 192 ? 12.198 3.416 12.012 1.00 94.75 192 THR A N 1
ATOM 1537 C CA . THR A 1 192 ? 10.743 3.506 12.103 1.00 94.75 192 THR A CA 1
ATOM 1538 C C . THR A 1 192 ? 10.296 4.549 13.131 1.00 94.75 192 THR A C 1
ATOM 1540 O O . THR A 1 192 ? 10.943 4.762 14.156 1.00 94.75 192 THR A O 1
ATOM 1543 N N . SER A 1 193 ? 9.107 5.124 12.935 1.00 91.00 193 SER A N 1
ATOM 1544 C CA . SER A 1 193 ? 8.451 6.042 13.881 1.00 91.00 193 SER A CA 1
ATOM 1545 C C . SER A 1 193 ? 8.087 5.388 15.220 1.00 91.00 193 SER A C 1
ATOM 1547 O O . SER A 1 193 ? 7.591 6.045 16.131 1.00 91.00 193 SER A O 1
ATOM 1549 N N . ILE A 1 194 ? 8.285 4.075 15.331 1.00 89.31 194 ILE A N 1
ATOM 1550 C CA . ILE A 1 194 ? 8.153 3.312 16.564 1.00 89.31 194 ILE A CA 1
ATOM 1551 C C . ILE A 1 194 ? 9.527 3.016 17.175 1.00 89.31 194 ILE A C 1
ATOM 1553 O O . ILE A 1 194 ? 9.637 2.015 17.860 1.00 89.31 194 ILE A O 1
ATOM 1557 N N . GLU A 1 195 ? 10.554 3.843 16.967 1.00 89.88 195 GLU A N 1
ATOM 1558 C CA . GLU A 1 195 ? 11.890 3.714 17.596 1.00 89.88 195 GLU A CA 1
ATOM 1559 C C . GLU A 1 195 ? 12.498 2.305 17.455 1.00 89.88 195 GLU A C 1
ATOM 1561 O O . GLU A 1 195 ? 13.138 1.778 18.364 1.00 89.88 195 GLU A O 1
ATOM 1566 N N . LYS A 1 196 ? 12.262 1.654 16.313 1.00 92.00 196 LYS A N 1
ATOM 1567 C CA . LYS A 1 196 ? 12.906 0.389 15.963 1.00 92.00 196 LYS A CA 1
ATOM 1568 C C . LYS A 1 196 ? 13.655 0.551 14.654 1.00 92.00 196 LYS A C 1
ATOM 1570 O O . LYS A 1 196 ? 13.048 0.915 13.646 1.00 92.00 196 LYS A O 1
ATOM 1575 N N . ARG A 1 197 ? 14.941 0.208 14.662 1.00 95.50 197 ARG A N 1
ATOM 1576 C CA . ARG A 1 197 ? 15.718 0.013 13.440 1.00 95.50 197 ARG A CA 1
ATOM 1577 C C . ARG A 1 197 ? 15.365 -1.343 12.841 1.00 95.50 197 ARG A C 1
ATOM 1579 O O . ARG A 1 197 ? 15.471 -2.367 13.515 1.00 95.50 197 ARG A O 1
ATOM 1586 N N . LEU A 1 198 ? 14.941 -1.350 11.585 1.00 96.56 198 LEU A N 1
ATOM 1587 C CA . LEU A 1 198 ? 14.825 -2.565 10.784 1.00 96.56 198 LEU A CA 1
ATOM 1588 C C . LEU A 1 198 ? 15.856 -2.532 9.671 1.00 96.56 198 LEU A C 1
ATOM 1590 O O . LEU A 1 198 ? 16.165 -1.467 9.146 1.00 96.56 198 LEU A O 1
ATOM 1594 N N . GLU A 1 199 ? 16.350 -3.696 9.277 1.00 97.12 199 GLU A N 1
ATOM 1595 C CA . GLU A 1 199 ? 17.244 -3.816 8.135 1.00 97.12 199 GLU A CA 1
ATOM 1596 C C . GLU A 1 199 ? 16.826 -4.993 7.269 1.00 97.12 199 GLU A C 1
ATOM 1598 O O . GLU A 1 199 ? 16.410 -6.040 7.764 1.00 97.12 199 GLU A O 1
ATOM 1603 N N . ALA A 1 200 ? 16.940 -4.811 5.961 1.00 97.31 200 ALA A N 1
ATOM 1604 C CA . ALA A 1 200 ? 16.732 -5.860 4.987 1.00 97.31 200 ALA A CA 1
ATOM 1605 C C . ALA A 1 200 ? 17.737 -5.708 3.850 1.00 97.31 200 ALA A C 1
ATOM 1607 O O . ALA A 1 200 ? 18.191 -4.609 3.517 1.00 97.31 200 ALA A O 1
ATOM 1608 N N . ARG A 1 201 ? 18.097 -6.837 3.246 1.00 97.00 201 ARG A N 1
ATOM 1609 C CA . ARG A 1 201 ? 19.001 -6.880 2.101 1.00 97.00 201 ARG A CA 1
ATOM 1610 C C . ARG A 1 201 ? 18.498 -7.877 1.075 1.00 97.00 201 ARG A C 1
ATOM 1612 O O . ARG A 1 201 ? 17.970 -8.921 1.445 1.00 97.00 201 ARG A O 1
ATOM 1619 N N . CYS A 1 202 ? 18.698 -7.571 -0.195 1.00 96.56 202 CYS A N 1
ATOM 1620 C CA . CYS A 1 202 ? 18.447 -8.500 -1.289 1.00 96.56 202 CYS A CA 1
ATOM 1621 C C . CYS A 1 202 ? 19.448 -8.261 -2.421 1.00 96.56 202 CYS A C 1
ATOM 1623 O O . CYS A 1 202 ? 20.124 -7.230 -2.472 1.00 96.56 202 CYS A O 1
ATOM 1625 N N . ARG A 1 203 ? 19.550 -9.225 -3.333 1.00 96.19 203 ARG A N 1
ATOM 1626 C CA . ARG A 1 203 ? 20.260 -9.059 -4.602 1.00 96.19 203 ARG A CA 1
ATOM 1627 C C . ARG A 1 203 ? 19.247 -8.622 -5.655 1.00 96.19 203 ARG A C 1
ATOM 1629 O O . ARG A 1 203 ? 18.148 -9.167 -5.699 1.00 96.19 203 ARG A O 1
ATOM 1636 N N . VAL A 1 204 ? 19.599 -7.623 -6.451 1.00 96.25 204 VAL A N 1
ATOM 1637 C CA . VAL A 1 204 ? 18.803 -7.173 -7.594 1.00 96.25 204 VAL A CA 1
ATOM 1638 C C . VAL A 1 204 ? 19.583 -7.540 -8.841 1.00 96.25 204 VAL A C 1
ATOM 1640 O O . VAL A 1 204 ? 20.717 -7.096 -9.020 1.00 96.25 204 VAL A O 1
ATOM 1643 N N . GLU A 1 205 ? 18.988 -8.388 -9.665 1.00 95.25 205 GLU A N 1
ATOM 1644 C CA . GLU A 1 205 ? 19.587 -8.837 -10.914 1.00 95.25 205 GLU A CA 1
ATOM 1645 C C . GLU A 1 205 ? 19.013 -8.018 -12.077 1.00 95.25 205 GLU A C 1
ATOM 1647 O O . GLU A 1 205 ? 17.837 -7.633 -12.015 1.00 95.25 205 GLU A O 1
ATOM 1652 N N . PRO A 1 206 ? 19.817 -7.722 -13.115 1.00 94.38 206 PRO A N 1
ATOM 1653 C CA . PRO A 1 206 ? 19.297 -7.152 -14.351 1.00 94.38 206 PRO A CA 1
ATOM 1654 C C . PRO A 1 206 ? 18.194 -8.056 -14.897 1.00 94.38 206 PRO A C 1
ATOM 1656 O O . PRO A 1 206 ? 18.348 -9.279 -14.891 1.00 94.38 206 PRO A O 1
ATOM 1659 N N . VAL A 1 207 ? 17.089 -7.488 -15.385 1.00 94.12 207 VAL A N 1
ATOM 1660 C CA . VAL A 1 207 ? 16.056 -8.319 -16.029 1.00 94.12 207 VAL A CA 1
ATOM 1661 C C . VAL A 1 207 ? 16.129 -8.244 -17.536 1.00 94.12 207 VAL A C 1
ATOM 1663 O O . VAL A 1 207 ? 16.453 -7.212 -18.126 1.00 94.12 207 VAL A O 1
ATOM 1666 N N . ARG A 1 208 ? 15.718 -9.344 -18.164 1.00 90.50 208 ARG A N 1
ATOM 1667 C CA . ARG A 1 208 ? 15.436 -9.374 -19.592 1.00 90.50 208 ARG A CA 1
ATOM 1668 C C . ARG A 1 208 ? 14.380 -8.321 -19.932 1.00 90.50 208 ARG A C 1
ATOM 1670 O O . ARG A 1 208 ? 13.297 -8.301 -19.346 1.00 90.50 208 ARG A O 1
ATOM 1677 N N . LYS A 1 209 ? 14.691 -7.479 -20.915 1.00 87.12 209 LYS A N 1
ATOM 1678 C CA . LYS A 1 209 ? 13.723 -6.568 -21.525 1.00 87.12 209 LYS A CA 1
ATOM 1679 C C . LYS A 1 209 ? 12.885 -7.360 -22.523 1.00 87.12 209 LYS A C 1
ATOM 1681 O O . LYS A 1 209 ? 13.436 -8.035 -23.391 1.00 87.12 209 LYS A O 1
ATOM 1686 N N . TRP A 1 210 ? 11.571 -7.299 -22.361 1.00 88.00 210 TRP A N 1
ATOM 1687 C CA . TRP A 1 210 ? 10.615 -7.921 -23.267 1.00 88.00 210 TRP A CA 1
ATOM 1688 C C . TRP A 1 210 ? 10.013 -6.849 -24.161 1.00 88.00 210 TRP A C 1
ATOM 1690 O O . TRP A 1 210 ? 9.625 -5.786 -23.676 1.00 88.00 210 TRP A O 1
ATOM 1700 N N . THR A 1 211 ? 9.927 -7.151 -25.449 1.00 85.12 211 THR A N 1
ATOM 1701 C CA . THR A 1 211 ? 9.125 -6.380 -26.394 1.00 85.12 211 THR A CA 1
ATOM 1702 C C . THR A 1 211 ? 7.824 -7.138 -26.578 1.00 85.12 211 THR A C 1
ATOM 1704 O O . THR A 1 211 ? 7.841 -8.293 -27.000 1.00 85.12 211 THR A O 1
ATOM 1707 N N . PHE A 1 212 ? 6.712 -6.511 -26.207 1.00 84.50 212 PHE A N 1
ATOM 1708 C CA . PHE A 1 212 ? 5.382 -7.061 -26.428 1.00 84.50 212 PHE A CA 1
ATOM 1709 C C . PHE A 1 212 ? 4.828 -6.458 -27.710 1.00 84.50 212 PHE A C 1
ATOM 1711 O O . PHE A 1 212 ? 4.718 -5.239 -27.817 1.00 84.50 212 PHE A O 1
ATOM 1718 N N . TYR A 1 213 ? 4.489 -7.317 -28.662 1.00 83.94 213 TYR A N 1
ATOM 1719 C CA . TYR A 1 213 ? 3.700 -6.938 -29.824 1.00 83.94 213 TYR A CA 1
ATOM 1720 C C . TYR A 1 213 ? 2.247 -7.232 -29.478 1.00 83.94 213 TYR A C 1
ATOM 1722 O O . TYR A 1 213 ? 1.910 -8.365 -29.135 1.00 83.94 213 TYR A O 1
ATOM 1730 N N . MET A 1 214 ? 1.417 -6.197 -29.481 1.00 82.69 214 MET A N 1
ATOM 1731 C CA . MET A 1 214 ? -0.004 -6.316 -29.190 1.00 82.69 214 MET A CA 1
ATOM 1732 C C . MET A 1 214 ? -0.766 -5.979 -30.460 1.00 82.69 214 MET A C 1
ATOM 1734 O O . MET A 1 214 ? -0.624 -4.880 -30.988 1.00 82.69 214 MET A O 1
ATOM 1738 N N . THR A 1 215 ? -1.570 -6.925 -30.928 1.00 80.38 215 THR A N 1
ATOM 1739 C CA . THR A 1 215 ? -2.472 -6.726 -32.058 1.00 80.38 215 THR A CA 1
ATOM 1740 C C . THR A 1 215 ? -3.895 -6.845 -31.527 1.00 80.38 215 THR A C 1
ATOM 1742 O O . THR A 1 215 ? -4.230 -7.887 -30.955 1.00 80.38 215 THR A O 1
ATOM 1745 N N . PRO A 1 216 ? -4.727 -5.798 -31.650 1.00 77.00 216 PRO A N 1
ATOM 1746 C CA . PRO A 1 216 ? -6.154 -5.919 -31.394 1.00 77.00 216 PRO A CA 1
ATOM 1747 C C . PRO A 1 216 ? -6.736 -7.010 -32.297 1.00 77.00 216 PRO A C 1
ATOM 1749 O O . PRO A 1 216 ? -6.486 -7.016 -33.498 1.00 77.00 216 PRO A O 1
ATOM 1752 N N . HIS A 1 217 ? -7.485 -7.946 -31.725 1.00 78.88 217 HIS A N 1
ATOM 1753 C CA . HIS A 1 217 ? -8.119 -9.023 -32.477 1.00 78.88 217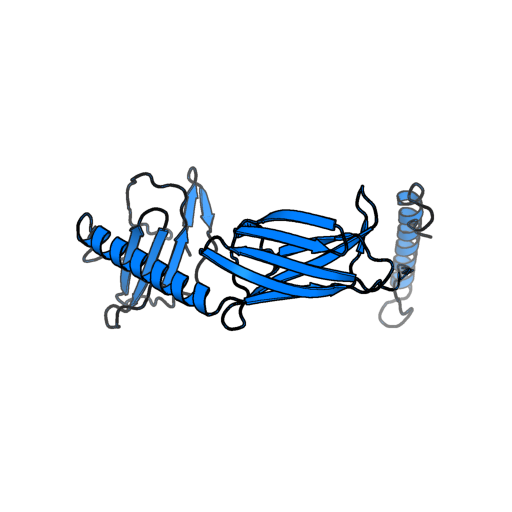 HIS A CA 1
ATOM 1754 C C . HIS A 1 217 ? -9.540 -9.228 -31.967 1.00 78.88 217 HIS A C 1
ATOM 1756 O O . HIS A 1 217 ? -9.764 -9.332 -30.758 1.00 78.88 217 HIS A O 1
ATOM 1762 N N . THR A 1 218 ? -10.488 -9.300 -32.894 1.00 76.06 218 THR A N 1
ATOM 1763 C CA . THR A 1 218 ? -11.856 -9.741 -32.647 1.00 76.06 218 THR A CA 1
ATOM 1764 C C . THR A 1 218 ? -12.033 -11.100 -33.313 1.00 76.06 218 THR A C 1
ATOM 1766 O O . THR A 1 218 ? -11.861 -11.249 -34.520 1.00 76.06 218 THR A O 1
ATOM 1769 N N . HIS A 1 219 ? -12.335 -12.119 -32.509 1.00 80.88 219 HIS A N 1
ATOM 1770 C CA . HIS A 1 219 ? -12.685 -13.438 -33.030 1.00 80.88 219 HIS A CA 1
ATOM 1771 C C . HIS A 1 219 ? -14.164 -13.428 -33.419 1.00 80.88 219 HIS A C 1
ATOM 1773 O O . HIS A 1 219 ? -15.007 -13.088 -32.581 1.00 80.88 219 HIS A O 1
ATOM 1779 N N . TYR A 1 220 ? -14.480 -13.772 -34.668 1.00 74.75 220 TYR A N 1
ATOM 1780 C CA . TYR A 1 220 ? -15.857 -13.831 -35.153 1.00 74.75 220 TYR A CA 1
ATOM 1781 C C . TYR A 1 220 ? -16.117 -15.104 -35.964 1.00 74.75 220 TYR A C 1
ATOM 1783 O O . TYR A 1 220 ? -15.479 -15.348 -36.987 1.00 74.75 220 TYR A O 1
ATOM 1791 N N . ASP A 1 221 ? -17.091 -15.892 -35.508 1.00 79.94 221 ASP A N 1
ATOM 1792 C CA . ASP A 1 221 ? -17.486 -17.162 -36.119 1.00 79.94 221 ASP A CA 1
ATOM 1793 C C . ASP A 1 221 ? -18.643 -16.953 -37.109 1.00 79.94 221 ASP A C 1
ATOM 1795 O O . ASP A 1 221 ? -19.824 -16.975 -36.744 1.00 79.94 221 ASP A O 1
ATOM 1799 N N . ILE A 1 222 ? -18.301 -16.736 -38.381 1.00 76.00 222 ILE A N 1
ATOM 1800 C CA . ILE A 1 222 ? -19.271 -16.515 -39.463 1.00 76.00 222 ILE A CA 1
ATOM 1801 C C . ILE A 1 222 ? -20.156 -17.761 -39.635 1.00 76.00 222 ILE A C 1
ATOM 1803 O O . ILE A 1 222 ? -19.667 -18.842 -39.955 1.00 76.00 222 ILE A O 1
ATOM 1807 N N . GLY A 1 223 ? -21.471 -17.594 -39.459 1.00 69.31 223 GLY A N 1
ATOM 1808 C CA . GLY A 1 223 ? -22.471 -18.638 -39.713 1.00 69.31 223 GLY A CA 1
ATOM 1809 C C . GLY A 1 223 ? -22.800 -19.561 -38.534 1.00 69.31 223 GLY A C 1
ATOM 1810 O O . GLY A 1 223 ? -23.471 -20.567 -38.746 1.00 69.31 223 GLY A O 1
ATOM 1811 N N . TYR A 1 224 ? -22.363 -19.247 -37.307 1.00 76.25 224 TYR A N 1
ATOM 1812 C CA . TYR A 1 224 ? -22.650 -20.096 -36.142 1.00 76.25 224 TYR A CA 1
ATOM 1813 C C . TYR A 1 224 ? -24.041 -19.851 -35.528 1.00 76.25 224 TYR A C 1
ATOM 1815 O O . TYR A 1 224 ? -24.830 -20.782 -35.395 1.00 76.25 224 TYR A O 1
ATOM 1823 N N . THR A 1 225 ? -24.362 -18.608 -35.153 1.00 81.19 225 THR A N 1
ATOM 1824 C CA . THR A 1 225 ? -25.602 -18.289 -34.407 1.00 81.19 225 THR A CA 1
ATOM 1825 C C . THR A 1 225 ? -26.449 -17.167 -34.997 1.00 81.19 225 THR A C 1
ATOM 1827 O O . THR A 1 225 ? -27.566 -16.971 -34.527 1.00 81.19 225 THR A O 1
ATOM 1830 N N . HIS A 1 226 ? -25.952 -16.440 -36.000 1.00 82.56 226 HIS A N 1
ATOM 1831 C CA . HIS A 1 226 ? -26.626 -15.259 -36.546 1.00 82.56 226 HIS A CA 1
ATOM 1832 C C . HIS A 1 226 ? -27.021 -15.462 -38.018 1.00 82.56 226 HIS A C 1
ATOM 1834 O O . HIS A 1 226 ? -26.260 -16.096 -38.763 1.00 82.56 226 HIS A O 1
ATOM 1840 N N . PRO A 1 227 ? -28.178 -14.922 -38.448 1.00 88.19 227 PRO A N 1
ATOM 1841 C CA . PRO A 1 227 ? -28.534 -14.780 -39.857 1.00 88.19 227 PRO A CA 1
ATOM 1842 C C . PRO A 1 227 ? -27.456 -14.042 -40.667 1.00 88.19 227 PRO A C 1
ATOM 1844 O O . PRO A 1 227 ? -26.724 -13.204 -40.142 1.00 88.19 227 PRO A O 1
ATOM 1847 N N . GLN A 1 228 ? -27.340 -14.363 -41.958 1.00 85.06 228 GLN A N 1
ATOM 1848 C CA . GLN A 1 228 ? -26.264 -13.844 -42.817 1.00 85.06 228 GLN A CA 1
ATOM 1849 C C . GLN A 1 228 ? -26.332 -12.324 -43.025 1.00 85.06 228 GLN A C 1
ATOM 1851 O O . GLN A 1 228 ? -25.299 -11.672 -43.133 1.00 85.06 228 GLN A O 1
ATOM 1856 N N . ASP A 1 229 ? -27.529 -11.750 -43.061 1.00 88.00 229 ASP A N 1
ATOM 1857 C CA . ASP A 1 229 ? -27.756 -10.310 -43.173 1.00 88.00 229 ASP A CA 1
ATOM 1858 C C . ASP A 1 229 ? -27.241 -9.545 -41.945 1.00 88.00 229 ASP A C 1
ATOM 1860 O O . ASP A 1 229 ? -26.511 -8.565 -42.103 1.00 88.00 229 ASP A O 1
ATOM 1864 N N . GLU A 1 230 ? -27.504 -10.043 -40.733 1.00 87.38 230 GLU A N 1
ATOM 1865 C CA . GLU A 1 230 ? -26.950 -9.462 -39.500 1.00 87.38 230 GLU A CA 1
ATOM 1866 C C . GLU A 1 230 ? -25.418 -9.574 -39.444 1.00 87.38 230 GLU A C 1
ATOM 1868 O O . GLU A 1 230 ? -24.731 -8.653 -38.992 1.00 87.38 230 GLU A O 1
ATOM 1873 N N . VAL A 1 231 ? -24.868 -10.700 -39.915 1.00 86.69 231 VAL A N 1
ATOM 1874 C CA . VAL A 1 231 ? -23.414 -10.905 -40.010 1.00 86.69 231 VAL A CA 1
ATOM 1875 C C . VAL A 1 231 ? -22.786 -9.848 -40.919 1.00 86.69 231 VAL A C 1
ATOM 1877 O O . VAL A 1 231 ? -21.792 -9.228 -40.539 1.00 86.69 231 VAL A O 1
ATOM 1880 N N . ILE A 1 232 ? -23.364 -9.623 -42.102 1.00 87.88 232 ILE A N 1
ATOM 1881 C CA . ILE A 1 232 ? -22.863 -8.645 -43.074 1.00 87.88 232 ILE A CA 1
ATOM 1882 C C . ILE A 1 232 ? -22.918 -7.232 -42.491 1.00 87.88 232 ILE A C 1
ATOM 1884 O O . ILE A 1 232 ? -21.905 -6.534 -42.509 1.00 87.88 232 ILE A O 1
ATOM 1888 N N . GLU A 1 233 ? -24.057 -6.825 -41.922 1.00 89.62 233 GLU A N 1
ATOM 1889 C CA . GLU A 1 233 ? -24.216 -5.494 -41.322 1.00 89.62 233 GLU A CA 1
ATOM 1890 C C . GLU A 1 233 ? -23.173 -5.242 -40.226 1.00 89.62 233 GLU A C 1
ATOM 1892 O O . GLU A 1 233 ? -22.558 -4.173 -40.155 1.00 89.62 233 GLU A O 1
ATOM 1897 N N . ARG A 1 234 ? -22.942 -6.241 -39.371 1.00 86.69 234 ARG A N 1
ATOM 1898 C CA . ARG A 1 234 ? -21.963 -6.144 -38.293 1.00 86.69 234 ARG A CA 1
ATOM 1899 C C . ARG A 1 234 ? -20.533 -6.049 -38.816 1.00 86.69 234 ARG A C 1
ATOM 1901 O O . ARG A 1 234 ? -19.794 -5.187 -38.352 1.00 86.69 234 ARG A O 1
ATOM 1908 N N . LEU A 1 235 ? -20.153 -6.887 -39.779 1.00 87.81 235 LEU A N 1
ATOM 1909 C CA . LEU A 1 235 ? -18.809 -6.849 -40.359 1.00 87.81 235 LEU A CA 1
ATOM 1910 C C . LEU A 1 235 ? -18.542 -5.524 -41.085 1.00 87.81 235 LEU A C 1
ATOM 1912 O O . LEU A 1 235 ? -17.437 -4.998 -40.978 1.00 87.81 235 LEU A O 1
ATOM 1916 N N . SER A 1 236 ? -19.545 -4.938 -41.749 1.00 90.81 236 SER A N 1
ATOM 1917 C CA . SER A 1 236 ? -19.427 -3.592 -42.324 1.00 90.81 236 SER A CA 1
ATOM 1918 C C . SER A 1 236 ? -19.157 -2.532 -41.252 1.00 90.81 236 SER A C 1
ATOM 1920 O O . SER A 1 236 ? -18.231 -1.740 -41.400 1.00 90.81 236 SER A O 1
ATOM 1922 N N . ARG A 1 237 ? -19.882 -2.562 -40.125 1.00 90.38 237 ARG A N 1
ATOM 1923 C CA . ARG A 1 237 ? -19.631 -1.644 -38.996 1.00 90.38 237 ARG A CA 1
ATOM 1924 C C . ARG A 1 237 ? -18.252 -1.830 -38.372 1.00 90.38 237 ARG A C 1
ATOM 1926 O O . ARG A 1 237 ? -17.618 -0.849 -37.982 1.00 90.38 237 ARG A O 1
ATOM 1933 N N . ASP A 1 238 ? -17.795 -3.072 -38.251 1.00 88.94 238 ASP A N 1
ATOM 1934 C CA . ASP A 1 238 ? -16.468 -3.376 -37.715 1.00 88.94 238 ASP A CA 1
ATOM 1935 C C . ASP A 1 238 ? -15.371 -2.831 -38.649 1.00 88.94 238 ASP A C 1
ATOM 1937 O O . ASP A 1 238 ? -14.392 -2.262 -38.164 1.00 88.94 238 ASP A O 1
ATOM 1941 N N . MET A 1 239 ? -15.557 -2.916 -39.974 1.00 89.69 239 MET A N 1
ATOM 1942 C CA . MET A 1 239 ? -14.657 -2.295 -40.958 1.00 89.69 239 MET A CA 1
ATOM 1943 C C . MET A 1 239 ? -14.643 -0.766 -40.850 1.00 89.69 239 MET A C 1
ATOM 1945 O O . MET A 1 239 ? -13.562 -0.178 -40.787 1.00 89.69 239 MET A O 1
ATOM 1949 N N . ASP A 1 240 ? -15.811 -0.126 -40.751 1.00 93.88 240 ASP A N 1
ATOM 1950 C CA . ASP A 1 240 ? -15.906 1.329 -40.560 1.00 93.88 240 ASP A CA 1
ATOM 1951 C C . ASP A 1 240 ? -15.199 1.764 -39.264 1.00 93.88 240 ASP A C 1
ATOM 1953 O O . ASP A 1 240 ? -14.468 2.755 -39.230 1.00 93.88 240 ASP A O 1
ATOM 1957 N N . THR A 1 241 ? -15.364 0.981 -38.194 1.00 91.56 241 THR A N 1
ATOM 1958 C CA . THR A 1 241 ? -14.717 1.221 -36.897 1.00 91.56 241 THR A CA 1
ATOM 1959 C C . THR A 1 241 ? -13.198 1.047 -36.986 1.00 91.56 241 THR A C 1
ATOM 1961 O O . THR A 1 241 ? -12.450 1.858 -36.439 1.00 91.56 241 THR A O 1
ATOM 1964 N N . ALA A 1 242 ? -12.720 0.021 -37.695 1.00 90.56 242 ALA A N 1
ATOM 1965 C CA . ALA A 1 242 ? -11.296 -0.194 -37.933 1.00 90.56 242 ALA A CA 1
ATOM 1966 C C . ALA A 1 242 ? -10.674 0.986 -38.695 1.00 90.56 242 ALA A C 1
ATOM 1968 O O . ALA A 1 242 ? -9.634 1.501 -38.284 1.00 90.56 242 ALA A O 1
ATOM 1969 N N . GLN A 1 243 ? -11.342 1.473 -39.745 1.00 92.81 243 GLN A N 1
ATOM 1970 C CA . GLN A 1 243 ? -10.901 2.651 -40.489 1.00 92.81 243 GLN A CA 1
ATOM 1971 C C . GLN A 1 243 ? -10.887 3.905 -39.607 1.00 92.81 243 GLN A C 1
ATOM 1973 O O . GLN A 1 243 ? -9.905 4.646 -39.598 1.00 92.81 243 GLN A O 1
ATOM 1978 N N . GLN A 1 244 ? -11.920 4.095 -38.785 1.00 95.06 244 GLN A N 1
ATOM 1979 C CA . GLN A 1 244 ? -11.958 5.188 -37.821 1.00 95.06 244 GLN A CA 1
ATOM 1980 C C . GLN A 1 244 ? -10.775 5.129 -36.840 1.00 95.06 244 GLN A C 1
ATOM 1982 O O . GLN A 1 244 ? -10.187 6.164 -36.523 1.00 95.06 244 GLN A O 1
ATOM 1987 N N . TYR A 1 245 ? -10.396 3.942 -36.357 1.00 93.31 245 TYR A N 1
ATOM 1988 C CA . TYR A 1 245 ? -9.221 3.792 -35.496 1.00 93.31 245 TYR A CA 1
ATOM 1989 C C . TYR A 1 245 ? -7.909 4.061 -36.234 1.00 93.31 245 TYR A C 1
ATOM 1991 O O . TYR A 1 245 ? -7.012 4.669 -35.642 1.00 93.31 245 TYR A O 1
ATOM 1999 N N . CYS A 1 246 ? -7.785 3.675 -37.506 1.00 93.56 246 CYS A N 1
ATOM 2000 C CA . CYS A 1 246 ? -6.639 4.061 -38.334 1.00 93.56 246 CYS A CA 1
ATOM 2001 C C . CYS A 1 246 ? -6.494 5.590 -38.387 1.00 93.56 246 CYS A C 1
ATOM 2003 O O . CYS A 1 246 ? -5.408 6.104 -38.116 1.00 93.56 246 CYS A O 1
ATOM 2005 N N . ASP A 1 247 ? -7.588 6.317 -38.629 1.00 95.69 247 ASP A N 1
ATOM 2006 C CA . ASP A 1 247 ? -7.581 7.783 -38.696 1.00 95.69 247 ASP A CA 1
ATOM 2007 C C . ASP A 1 247 ? -7.262 8.420 -37.333 1.00 95.69 247 ASP A C 1
ATOM 2009 O O . ASP A 1 247 ? -6.384 9.275 -37.221 1.00 95.69 247 ASP A O 1
ATOM 2013 N N . GLN A 1 248 ? -7.919 7.964 -36.260 1.00 96.12 248 GLN A N 1
ATOM 2014 C CA . GLN A 1 248 ? -7.714 8.485 -34.899 1.00 96.12 248 GLN A CA 1
ATOM 2015 C C . GLN A 1 248 ? -6.294 8.265 -34.371 1.00 96.12 248 GLN A C 1
ATOM 2017 O O . GLN A 1 248 ? -5.826 9.007 -33.501 1.00 96.12 248 GLN A O 1
ATOM 2022 N N . THR A 1 249 ? -5.618 7.226 -34.861 1.00 95.25 249 THR A N 1
ATOM 2023 C CA . THR A 1 249 ? -4.263 6.867 -34.438 1.00 95.25 249 THR A CA 1
ATOM 2024 C C . THR A 1 249 ? -3.199 7.224 -35.478 1.00 95.25 249 THR A C 1
ATOM 2026 O O . THR A 1 249 ? -2.028 6.904 -35.276 1.00 95.25 249 THR A O 1
ATOM 2029 N N . ALA A 1 250 ? -3.553 7.935 -36.555 1.00 94.19 250 ALA A N 1
ATOM 2030 C CA . ALA A 1 250 ? -2.637 8.266 -37.648 1.00 94.19 250 ALA A CA 1
ATOM 2031 C C . ALA A 1 250 ? -1.394 9.044 -37.175 1.00 94.19 250 ALA A C 1
ATOM 2033 O O . ALA A 1 250 ? -0.274 8.759 -37.608 1.00 94.19 250 ALA A O 1
ATOM 2034 N N . ASP A 1 251 ? -1.578 9.962 -36.223 1.00 96.00 251 ASP A N 1
ATOM 2035 C CA . ASP A 1 251 ? -0.507 10.799 -35.667 1.00 96.00 251 ASP A CA 1
ATOM 2036 C C . ASP A 1 251 ? 0.228 10.154 -34.483 1.00 96.00 251 ASP A C 1
ATOM 2038 O O . ASP A 1 251 ? 1.167 10.729 -33.926 1.00 96.00 251 ASP A O 1
ATOM 2042 N N . TRP A 1 252 ? -0.168 8.946 -34.072 1.00 94.44 252 TRP A N 1
ATOM 2043 C CA . TRP A 1 252 ? 0.505 8.246 -32.982 1.00 94.44 252 TRP A CA 1
ATOM 2044 C C . TRP A 1 252 ? 1.885 7.747 -33.443 1.00 94.44 252 TRP A C 1
ATOM 2046 O O . TRP A 1 252 ? 2.146 7.633 -34.652 1.00 94.44 252 TRP A O 1
ATOM 2056 N N . PRO A 1 253 ? 2.795 7.415 -32.503 1.00 92.75 253 PRO A N 1
ATOM 2057 C CA . PRO A 1 253 ? 4.024 6.708 -32.835 1.00 92.75 253 PRO A CA 1
ATOM 2058 C C . PRO A 1 253 ? 3.734 5.479 -33.693 1.00 92.75 253 PRO A C 1
ATOM 2060 O O . PRO A 1 253 ? 2.724 4.802 -33.497 1.00 92.75 253 PRO A O 1
ATOM 2063 N N . VAL A 1 254 ? 4.620 5.198 -34.647 1.00 88.00 254 VAL A N 1
ATOM 2064 C CA . VAL A 1 254 ? 4.453 4.165 -35.683 1.00 88.00 254 VAL A CA 1
ATOM 2065 C C . VAL A 1 254 ? 4.035 2.818 -35.080 1.00 88.00 254 VAL A C 1
ATOM 2067 O O . VAL A 1 254 ? 3.160 2.153 -35.628 1.00 88.00 254 VAL A O 1
ATOM 2070 N N . GLU A 1 255 ? 4.612 2.442 -33.942 1.00 83.75 255 GLU A N 1
ATOM 2071 C CA . GLU A 1 255 ? 4.358 1.206 -33.197 1.00 83.75 255 GLU A CA 1
ATOM 2072 C C . GLU A 1 255 ? 3.019 1.153 -32.442 1.00 83.75 255 GLU A C 1
ATOM 2074 O O . GLU A 1 255 ? 2.648 0.094 -31.947 1.00 83.75 255 GLU A O 1
ATOM 2079 N N . SER A 1 256 ? 2.319 2.281 -32.318 1.00 87.31 256 SER A N 1
ATOM 2080 C CA . SER A 1 256 ? 1.049 2.409 -31.587 1.00 87.31 256 SER A CA 1
ATOM 2081 C C . SER A 1 256 ? -0.147 2.693 -32.502 1.00 87.31 256 SER A C 1
ATOM 2083 O O . SER A 1 256 ? -1.266 2.792 -32.009 1.00 87.31 256 SER A O 1
ATOM 2085 N N . ARG A 1 257 ? 0.074 2.842 -33.815 1.00 89.38 257 ARG A N 1
ATOM 2086 C CA . ARG A 1 257 ? -1.002 3.062 -34.793 1.00 89.38 257 ARG A CA 1
ATOM 2087 C C . ARG A 1 257 ? -1.831 1.795 -34.969 1.00 89.38 257 ARG A C 1
ATOM 2089 O O . ARG A 1 257 ? -1.265 0.706 -35.070 1.00 89.38 257 ARG A O 1
ATOM 2096 N N . TYR A 1 258 ? -3.142 1.957 -35.065 1.00 86.44 258 TYR A N 1
ATOM 2097 C CA . TYR A 1 258 ? -4.046 0.915 -35.530 1.00 86.44 258 TYR A CA 1
ATOM 2098 C C . TYR A 1 258 ? -3.824 0.700 -37.035 1.00 86.44 258 TYR A C 1
ATOM 2100 O O . TYR A 1 258 ? -3.621 1.671 -37.768 1.00 86.44 258 TYR A O 1
ATOM 2108 N N . ARG A 1 259 ? -3.753 -0.561 -37.471 1.00 78.38 259 ARG A N 1
ATOM 2109 C CA . ARG A 1 259 ? -3.434 -0.967 -38.847 1.00 78.38 259 ARG A CA 1
ATOM 2110 C C . ARG A 1 259 ? -4.150 -2.251 -39.210 1.00 78.38 259 ARG A C 1
ATOM 2112 O O . ARG A 1 259 ? -4.309 -3.084 -38.289 1.00 78.38 259 ARG A O 1
#